Protein AF-A0A532BZN3-F1 (afdb_monomer)

Foldseek 3Di:
DQAAEEEEEAQKDKDKDWDDDPPDIDIDIDIDGRCPVVCVVCVPDSHDYDYAHLVRCLAPPDQDLVVVVVGLEYEYELHALCSQQRRCCCPVVVDDGHNVQLSVLVNVVVVHHYHYAWDQLTQLHPQRRSVPAPTSNQVNDQWHGDPGHFKDFAQVWDFDAFDPPDPDPVCPPVPGDGDTDGIGGDTGGDPPDDDGD

Solvent-accessible surface area (backbone atoms only — not comparable to full-atom values): 11162 Å² total; per-residue (Å²): 130,85,62,46,33,29,39,38,36,13,37,41,52,75,49,76,47,77,47,76,58,90,94,46,72,51,79,48,76,49,76,52,68,71,46,63,65,60,53,59,67,37,66,85,50,63,50,43,73,48,79,33,41,34,81,50,30,27,70,69,48,61,78,46,68,72,63,47,66,69,29,58,27,40,33,43,27,41,43,30,45,58,40,52,62,47,26,57,52,38,67,77,62,72,36,94,70,70,59,37,42,53,51,50,30,52,42,40,76,72,71,35,42,78,47,72,46,70,42,58,23,16,58,12,7,54,88,36,63,5,48,30,47,96,34,48,47,36,76,72,44,62,38,42,48,42,98,42,56,21,68,45,81,30,90,89,49,46,62,67,58,65,42,84,91,66,83,52,75,88,60,63,89,60,74,84,80,55,70,74,41,53,56,49,61,57,65,44,79,37,92,94,52,81,83,62,90

pLDDT: mean 96.94, std 3.74, range [59.75, 98.88]

Radius of gyration: 18.56 Å; Cα contacts (8 Å, |Δi|>4): 365; chains: 1; bounding box: 62×33×46 Å

Structure (mmCIF, N/CA/C/O backbone):
data_AF-A0A532BZN3-F1
#
_entry.id   AF-A0A532BZN3-F1
#
loop_
_atom_site.group_PDB
_atom_site.id
_atom_site.type_symbol
_atom_site.label_atom_id
_atom_site.label_alt_id
_atom_site.label_comp_id
_atom_site.label_asym_id
_atom_site.label_entity_id
_atom_si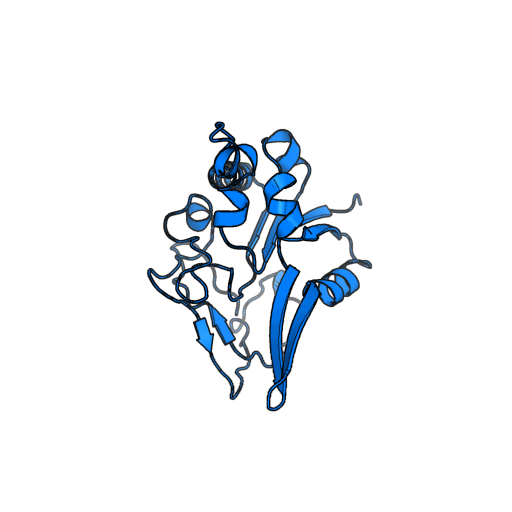te.label_seq_id
_atom_site.pdbx_PDB_ins_code
_atom_site.Cartn_x
_atom_site.Cartn_y
_atom_site.Cartn_z
_atom_site.occupancy
_atom_site.B_iso_or_equiv
_atom_site.auth_seq_id
_atom_site.auth_comp_id
_atom_site.auth_asym_id
_atom_site.auth_atom_id
_atom_site.pdbx_PDB_model_num
ATOM 1 N N . MET A 1 1 ? -25.305 13.512 -4.644 1.00 59.75 1 MET A N 1
ATOM 2 C CA . MET A 1 1 ? -24.928 12.592 -3.545 1.00 59.75 1 MET A CA 1
ATOM 3 C C . MET A 1 1 ? -23.648 13.135 -2.920 1.00 59.75 1 MET A C 1
ATOM 5 O O . MET A 1 1 ? -22.932 13.830 -3.633 1.00 59.75 1 MET A O 1
ATOM 9 N N . SER A 1 2 ? -23.374 12.940 -1.624 1.00 81.56 2 SER A N 1
ATOM 10 C CA . SER A 1 2 ? -22.068 13.367 -1.090 1.00 81.56 2 SER A CA 1
ATOM 11 C C . SER A 1 2 ? -20.974 12.483 -1.686 1.00 81.56 2 SER A C 1
ATOM 13 O O . SER A 1 2 ? -21.184 11.277 -1.824 1.00 81.56 2 SER A O 1
ATOM 15 N N . LYS A 1 3 ? -19.826 13.072 -2.032 1.00 91.06 3 LYS A N 1
ATOM 16 C CA . LYS A 1 3 ? -18.677 12.301 -2.511 1.00 91.06 3 LYS A CA 1
ATOM 17 C C . LYS A 1 3 ? -18.201 11.309 -1.448 1.00 91.06 3 LYS A C 1
ATOM 19 O O . LYS A 1 3 ? -18.303 11.592 -0.252 1.00 91.06 3 LYS A O 1
ATOM 24 N N . LYS A 1 4 ? -17.693 10.164 -1.898 1.00 96.69 4 LYS A N 1
ATOM 25 C CA . LYS A 1 4 ? -17.079 9.126 -1.068 1.00 96.69 4 LYS A CA 1
ATOM 26 C C . LYS A 1 4 ? -15.648 9.514 -0.733 1.00 96.69 4 LYS A C 1
ATOM 28 O O . LYS A 1 4 ? -14.850 9.699 -1.646 1.00 96.69 4 LYS A O 1
ATOM 33 N N . LYS A 1 5 ? -15.326 9.649 0.550 1.00 98.06 5 LYS A N 1
ATOM 34 C CA . LYS A 1 5 ? -14.003 10.076 1.015 1.00 98.06 5 LYS A CA 1
ATOM 35 C C . LYS A 1 5 ? -13.052 8.894 1.060 1.00 98.06 5 LYS A C 1
ATOM 37 O O . LYS A 1 5 ? -13.297 7.939 1.791 1.00 98.06 5 LYS A O 1
ATOM 42 N N . ILE A 1 6 ? -11.956 8.981 0.322 1.00 98.50 6 ILE A N 1
ATOM 43 C CA . ILE A 1 6 ? -10.968 7.909 0.205 1.00 98.50 6 ILE A CA 1
ATOM 44 C C . ILE A 1 6 ? -9.614 8.428 0.676 1.00 98.50 6 ILE A C 1
ATOM 46 O O . ILE A 1 6 ? -9.172 9.484 0.228 1.00 98.50 6 ILE A O 1
ATOM 50 N N . LEU A 1 7 ? -8.942 7.692 1.558 1.00 98.75 7 LEU A N 1
ATOM 51 C CA . LEU A 1 7 ? -7.540 7.944 1.894 1.00 98.75 7 LEU A CA 1
ATOM 52 C C . LEU A 1 7 ? -6.653 7.028 1.050 1.00 98.75 7 LEU A C 1
ATOM 54 O O . LEU A 1 7 ? -6.680 5.821 1.260 1.00 98.75 7 LEU A O 1
ATOM 58 N N . LEU A 1 8 ? -5.852 7.578 0.139 1.00 98.75 8 LEU A N 1
ATOM 59 C CA . LEU A 1 8 ? -4.813 6.840 -0.584 1.00 98.75 8 LEU A CA 1
ATOM 60 C C . LEU A 1 8 ? -3.460 7.104 0.075 1.00 98.75 8 LEU A C 1
ATOM 62 O O . LEU A 1 8 ? -2.950 8.217 -0.019 1.00 98.75 8 LEU A O 1
ATOM 66 N N . ALA A 1 9 ? -2.878 6.099 0.726 1.00 98.75 9 ALA A N 1
ATOM 67 C CA . ALA A 1 9 ? -1.569 6.202 1.362 1.00 98.75 9 ALA A CA 1
ATOM 68 C C . ALA A 1 9 ? -0.504 5.414 0.588 1.00 98.75 9 ALA A C 1
ATOM 70 O O . ALA A 1 9 ? -0.708 4.235 0.292 1.00 98.75 9 ALA A O 1
ATOM 71 N N . GLY A 1 10 ? 0.643 6.050 0.328 1.00 98.38 10 GLY A N 1
ATOM 72 C CA . GLY A 1 10 ? 1.786 5.437 -0.357 1.00 98.38 10 GLY A CA 1
ATOM 73 C C . GLY A 1 10 ? 2.131 6.105 -1.686 1.00 98.38 10 GLY A C 1
ATOM 74 O O . GLY A 1 10 ? 2.243 7.328 -1.712 1.00 98.38 10 GLY A O 1
ATOM 75 N N . GLU A 1 11 ? 2.352 5.317 -2.744 1.00 97.62 11 GLU A N 1
ATOM 76 C CA . GLU A 1 11 ? 2.585 5.767 -4.136 1.00 97.62 11 GLU A CA 1
ATOM 77 C C . GLU A 1 11 ? 3.584 6.922 -4.290 1.00 97.62 11 GLU A C 1
ATOM 79 O O . GLU A 1 11 ? 3.411 7.829 -5.107 1.00 97.62 11 GLU A O 1
ATOM 84 N N . SER A 1 12 ? 4.633 6.934 -3.470 1.00 98.25 12 SER A N 1
ATOM 85 C CA . SER A 1 12 ? 5.661 7.969 -3.528 1.00 98.25 12 SER A CA 1
ATOM 86 C C . SER A 1 12 ? 6.997 7.428 -3.060 1.00 98.25 12 SER A C 1
ATOM 88 O O . SER A 1 12 ? 7.050 6.725 -2.046 1.00 98.25 12 SER A O 1
ATOM 90 N N . TRP A 1 13 ? 8.078 7.848 -3.702 1.00 98.12 13 TRP A N 1
ATOM 91 C CA . TRP A 1 13 ? 9.424 7.443 -3.317 1.00 98.12 13 TRP A CA 1
ATOM 92 C C . TRP A 1 13 ? 10.439 8.559 -3.541 1.00 98.12 13 TRP A C 1
ATOM 94 O O . TRP A 1 13 ? 10.259 9.465 -4.354 1.00 98.12 13 TRP A O 1
ATOM 104 N N . VAL A 1 14 ? 11.536 8.475 -2.789 1.00 97.56 14 VAL A N 1
ATOM 105 C CA . VAL A 1 14 ? 12.728 9.301 -2.980 1.00 97.56 14 VAL A CA 1
ATOM 106 C C . VAL A 1 14 ? 13.853 8.379 -3.426 1.00 97.56 14 VAL A C 1
ATOM 108 O O . VAL A 1 14 ? 14.210 7.442 -2.713 1.00 97.56 14 VAL A O 1
ATOM 111 N N . SER A 1 15 ? 14.429 8.653 -4.590 1.00 97.25 15 SER A N 1
ATOM 112 C CA . SER A 1 15 ? 15.576 7.917 -5.117 1.00 97.25 15 SER A CA 1
ATOM 113 C C . SER A 1 15 ? 16.840 8.739 -4.932 1.00 97.25 15 SER A C 1
ATOM 115 O O . SER A 1 15 ? 16.910 9.884 -5.377 1.00 97.25 15 SER A O 1
ATOM 117 N N . THR A 1 16 ? 17.853 8.135 -4.316 1.00 97.56 16 THR A N 1
ATOM 118 C CA . THR A 1 16 ? 19.226 8.644 -4.328 1.00 97.56 16 THR A CA 1
ATOM 119 C C . THR A 1 16 ? 20.054 7.826 -5.312 1.00 97.56 16 THR A C 1
ATOM 121 O O . THR A 1 16 ? 19.939 6.601 -5.351 1.00 97.56 16 THR A O 1
ATOM 124 N N . ALA A 1 17 ? 20.868 8.492 -6.124 1.00 97.44 17 ALA A N 1
ATOM 125 C CA . ALA A 1 17 ? 21.763 7.844 -7.075 1.00 97.44 17 ALA A CA 1
ATOM 126 C C . ALA A 1 17 ? 23.133 8.521 -7.065 1.00 97.44 17 ALA A C 1
ATOM 128 O O . ALA A 1 17 ? 23.219 9.750 -7.060 1.00 97.44 17 ALA A O 1
ATOM 129 N N . THR A 1 18 ? 24.192 7.717 -7.113 1.00 98.19 18 THR A N 1
ATOM 130 C CA . THR A 1 18 ? 25.572 8.187 -7.270 1.00 98.19 18 THR A CA 1
ATOM 131 C C . THR A 1 18 ? 26.006 7.966 -8.712 1.00 98.19 18 THR A C 1
ATOM 133 O O . THR A 1 18 ? 26.040 6.833 -9.187 1.00 98.19 18 THR A O 1
ATOM 136 N N . HIS A 1 19 ? 26.350 9.047 -9.407 1.00 97.69 19 HIS A N 1
ATOM 137 C CA . HIS A 1 19 ? 26.839 9.013 -10.783 1.00 97.69 19 HIS A CA 1
ATOM 138 C C . HIS A 1 19 ? 28.360 9.015 -10.769 1.00 97.69 19 HIS A C 1
ATOM 140 O O . HIS A 1 19 ? 28.952 9.928 -10.198 1.00 97.69 19 HIS A O 1
ATOM 146 N N . ILE A 1 20 ? 28.986 8.028 -11.409 1.00 98.00 20 ILE A N 1
ATOM 147 C CA . ILE A 1 20 ? 30.447 7.911 -11.515 1.00 98.00 20 ILE A CA 1
ATOM 148 C C . ILE A 1 20 ? 30.842 8.138 -12.975 1.00 98.00 20 ILE A C 1
ATOM 150 O O . ILE A 1 20 ? 30.323 7.470 -13.872 1.00 98.00 20 ILE A O 1
ATOM 154 N N . LYS A 1 21 ? 31.748 9.088 -13.224 1.00 97.38 21 LYS A N 1
ATOM 155 C CA . LYS A 1 21 ? 32.245 9.440 -14.561 1.00 97.38 21 LYS A CA 1
ATOM 156 C C . LYS A 1 21 ? 33.767 9.568 -14.529 1.00 97.38 21 LYS A C 1
ATOM 158 O O . LYS A 1 21 ? 34.305 10.616 -14.193 1.00 97.38 21 LYS A O 1
ATOM 163 N N . GLY A 1 22 ? 34.467 8.494 -14.899 1.00 96.75 22 GLY A N 1
ATOM 164 C CA . GLY A 1 22 ? 35.928 8.448 -14.812 1.00 96.75 22 GLY A CA 1
ATOM 165 C C . GLY A 1 22 ? 36.393 8.578 -13.360 1.00 96.75 22 GLY A C 1
ATOM 166 O O . GLY A 1 22 ? 36.057 7.732 -12.537 1.00 96.75 22 GLY A O 1
ATOM 167 N N . PHE A 1 23 ? 37.155 9.631 -13.059 1.00 94.00 23 PHE A N 1
ATOM 168 C CA . PHE A 1 23 ? 37.618 9.941 -11.701 1.00 94.00 23 PHE A CA 1
ATOM 169 C C . PHE A 1 23 ? 36.531 10.594 -10.827 1.00 94.00 23 PHE A C 1
ATOM 171 O O . PHE A 1 23 ? 36.592 10.511 -9.601 1.00 94.00 23 PHE A O 1
ATOM 178 N N . ASP A 1 24 ? 35.537 11.235 -11.442 1.00 97.81 24 ASP A N 1
ATOM 179 C CA . ASP A 1 24 ? 34.577 12.077 -10.737 1.00 97.81 24 ASP A CA 1
ATOM 180 C C . ASP A 1 24 ? 33.344 11.295 -10.274 1.00 97.81 24 ASP A C 1
ATOM 182 O O . ASP A 1 24 ? 32.876 10.366 -10.941 1.00 97.81 24 ASP A O 1
ATOM 186 N N . GLN A 1 25 ? 32.762 11.730 -9.154 1.00 97.62 25 GLN A N 1
ATOM 187 C CA . GLN A 1 25 ? 31.462 11.255 -8.686 1.00 97.62 25 GLN A CA 1
ATOM 188 C C . GLN A 1 25 ? 30.580 12.404 -8.193 1.00 97.62 25 GLN A C 1
ATOM 190 O O . GLN A 1 25 ? 31.078 13.357 -7.592 1.00 97.62 25 GLN A O 1
ATOM 195 N N . PHE A 1 26 ? 29.264 12.303 -8.399 1.00 97.50 26 PHE A N 1
ATOM 196 C CA . PHE A 1 26 ? 28.294 13.235 -7.814 1.00 97.50 26 PHE A CA 1
ATOM 197 C C . PHE A 1 26 ? 26.957 12.550 -7.473 1.00 97.50 26 PHE A C 1
ATOM 199 O O . PHE A 1 26 ? 26.503 11.679 -8.222 1.00 97.50 26 PHE A O 1
ATOM 206 N N . PRO A 1 27 ? 26.306 12.918 -6.352 1.00 97.88 27 PRO A N 1
ATOM 207 C CA . PRO A 1 27 ? 25.001 12.386 -5.984 1.00 97.88 27 PRO A CA 1
ATOM 208 C C . PRO A 1 27 ? 23.855 13.166 -6.645 1.00 97.88 27 PRO A C 1
ATOM 210 O O . PRO A 1 27 ? 23.954 14.365 -6.902 1.00 97.88 27 PRO A O 1
ATOM 213 N N . THR A 1 28 ? 22.727 12.492 -6.851 1.00 98.00 28 THR A N 1
ATOM 214 C CA . THR A 1 28 ? 21.435 13.096 -7.207 1.00 98.00 28 THR A CA 1
ATOM 215 C C . THR A 1 28 ? 20.344 12.539 -6.307 1.00 98.00 2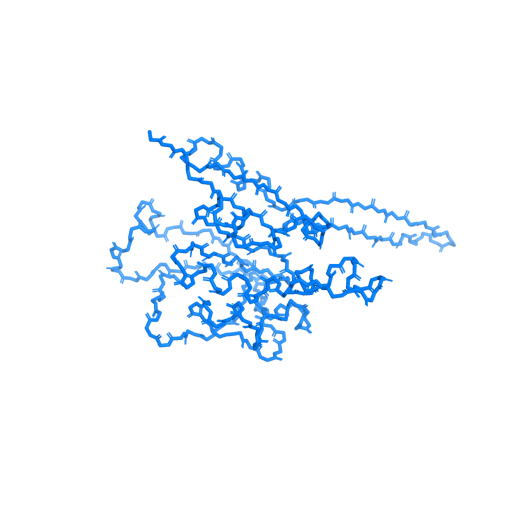8 THR A C 1
ATOM 217 O O . THR A 1 28 ? 20.408 11.374 -5.915 1.00 98.00 28 THR A O 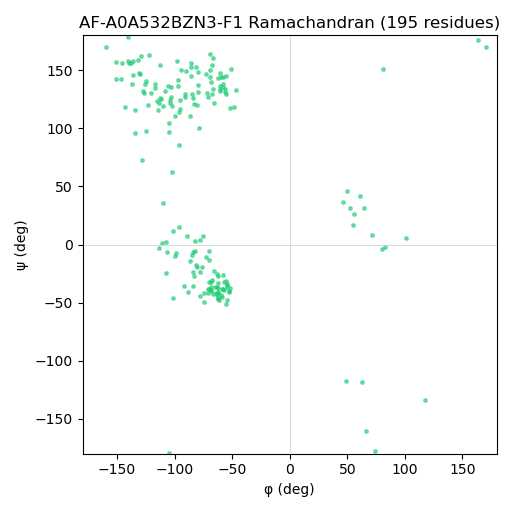1
ATOM 220 N N . VAL A 1 29 ? 19.341 13.364 -6.005 1.00 97.62 29 VAL A N 1
ATOM 221 C CA . VAL A 1 29 ? 18.132 12.959 -5.285 1.00 97.62 29 VAL A CA 1
ATOM 222 C C . VAL A 1 29 ? 16.928 13.379 -6.116 1.00 97.62 29 VAL A C 1
ATOM 224 O O . VAL A 1 29 ? 16.860 14.520 -6.567 1.00 97.62 29 VAL A O 1
ATOM 227 N N . THR A 1 30 ? 15.992 12.461 -6.331 1.00 97.38 30 THR A N 1
ATOM 228 C CA . THR A 1 30 ? 14.741 12.721 -7.056 1.00 97.38 30 THR A CA 1
ATOM 229 C C . THR A 1 30 ? 13.558 12.215 -6.244 1.00 97.38 30 THR A C 1
ATOM 231 O O . THR A 1 30 ? 13.687 11.233 -5.514 1.00 97.38 30 THR A O 1
ATOM 234 N N . TYR A 1 31 ? 12.427 12.905 -6.347 1.00 97.44 31 TYR A N 1
ATOM 235 C CA . TYR A 1 31 ? 11.161 12.514 -5.735 1.00 97.44 31 TYR A CA 1
ATOM 236 C C . TYR A 1 31 ? 10.145 12.254 -6.840 1.00 97.44 31 TYR A C 1
ATOM 238 O O . TYR A 1 31 ? 10.091 13.020 -7.803 1.00 97.44 31 TYR A O 1
ATOM 246 N N . HIS A 1 32 ? 9.358 11.196 -6.683 1.00 96.81 32 HIS A N 1
ATOM 247 C CA . HIS A 1 32 ? 8.368 10.763 -7.664 1.00 96.81 32 HIS A CA 1
ATOM 248 C C . HIS A 1 32 ? 7.085 10.315 -6.969 1.00 96.81 32 HIS A C 1
ATOM 250 O O . HIS A 1 32 ? 7.110 9.895 -5.806 1.00 96.81 32 HIS A O 1
ATOM 256 N N . THR A 1 33 ? 5.983 10.374 -7.712 1.00 96.25 33 THR A N 1
ATOM 257 C CA . THR A 1 33 ? 4.672 9.838 -7.339 1.00 96.25 33 THR A CA 1
ATOM 258 C C . THR A 1 33 ? 4.182 8.877 -8.421 1.00 96.25 33 THR A C 1
ATOM 260 O O . THR A 1 33 ? 4.380 9.125 -9.608 1.00 96.25 33 THR A O 1
ATOM 263 N N . GLY A 1 34 ? 3.554 7.770 -8.016 1.00 94.62 34 GLY A N 1
ATOM 264 C CA . GLY A 1 34 ? 2.935 6.794 -8.926 1.00 94.62 34 GLY A CA 1
ATOM 265 C C . GLY A 1 34 ? 1.415 6.958 -9.067 1.00 94.62 34 GLY A C 1
ATOM 266 O O . GLY A 1 34 ? 0.799 6.389 -9.964 1.00 94.62 34 GLY A O 1
ATOM 267 N N . ALA A 1 35 ? 0.800 7.796 -8.225 1.00 95.06 35 ALA A N 1
ATOM 268 C CA . ALA A 1 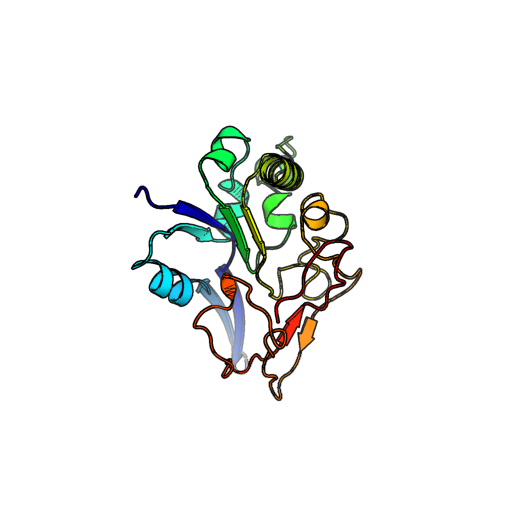35 ? -0.652 7.946 -8.146 1.00 95.06 35 ALA A CA 1
ATOM 269 C C . ALA A 1 35 ? -1.265 8.924 -9.166 1.00 95.06 35 ALA A C 1
ATOM 271 O O . ALA A 1 35 ? -2.490 9.002 -9.251 1.00 95.06 35 ALA A O 1
ATOM 272 N N . ASP A 1 36 ? -0.470 9.696 -9.909 1.00 95.38 36 ASP A N 1
ATOM 273 C CA . ASP A 1 36 ? -0.955 10.869 -10.654 1.00 95.38 36 ASP A CA 1
ATOM 274 C C . ASP A 1 36 ? -2.051 10.530 -11.679 1.00 95.38 36 ASP A C 1
ATOM 276 O O . ASP A 1 36 ? -3.087 11.200 -11.717 1.00 95.38 36 ASP A O 1
ATOM 280 N N . GLU A 1 37 ? -1.866 9.458 -12.456 1.00 95.69 37 GLU A N 1
ATOM 281 C CA . GLU A 1 37 ? -2.845 8.994 -13.449 1.00 95.69 37 GLU A CA 1
ATOM 282 C C . GLU A 1 37 ? -4.130 8.476 -12.787 1.00 95.69 37 GLU A C 1
ATOM 284 O O . GLU A 1 37 ? -5.237 8.826 -13.203 1.00 95.69 37 GLU A O 1
ATOM 289 N N . LEU A 1 38 ? -4.005 7.710 -11.694 1.00 95.50 38 LEU A N 1
ATOM 290 C CA . LEU A 1 38 ? -5.150 7.229 -10.915 1.00 95.50 38 LEU A CA 1
ATOM 291 C C . LEU A 1 38 ? -5.950 8.402 -10.335 1.00 95.50 38 LEU A C 1
ATOM 293 O O . LEU A 1 38 ? -7.174 8.459 -10.466 1.00 95.50 38 LEU A O 1
ATOM 297 N N . LEU A 1 39 ? -5.267 9.366 -9.718 1.00 96.69 39 LEU A N 1
ATOM 298 C CA . LEU A 1 39 ? -5.892 10.572 -9.178 1.00 96.69 39 LEU A CA 1
ATOM 299 C C . LEU A 1 39 ? -6.545 11.389 -10.295 1.00 96.69 39 LEU A C 1
ATOM 301 O O . LEU A 1 39 ? -7.655 11.890 -10.118 1.00 96.69 39 LEU A O 1
ATOM 305 N N . GLY A 1 40 ? -5.892 11.499 -11.453 1.00 97.12 40 GLY A N 1
ATOM 306 C CA . GLY A 1 40 ? -6.438 12.113 -12.661 1.00 97.12 40 GLY A CA 1
ATOM 307 C C . GLY A 1 40 ? -7.760 11.479 -13.089 1.00 97.12 40 GLY A C 1
ATOM 308 O O . GLY A 1 40 ? -8.753 12.194 -13.247 1.00 97.12 40 GLY A O 1
ATOM 309 N N . ALA A 1 41 ? -7.797 10.151 -13.192 1.00 94.94 41 ALA A N 1
ATOM 310 C CA . ALA A 1 41 ? -8.987 9.390 -13.566 1.00 94.94 41 ALA A CA 1
ATOM 311 C C . ALA A 1 41 ? -10.131 9.536 -12.547 1.00 94.94 41 ALA A C 1
ATOM 313 O O . ALA A 1 41 ? -11.299 9.630 -12.928 1.00 94.94 41 ALA A O 1
ATOM 314 N N . LEU A 1 42 ? -9.815 9.608 -11.250 1.00 95.62 42 LEU A N 1
ATOM 315 C CA . LEU A 1 42 ? -10.820 9.694 -10.187 1.00 95.62 42 LEU A CA 1
ATOM 316 C C . LEU A 1 42 ? -11.394 11.107 -9.983 1.00 95.62 42 LEU A C 1
ATOM 318 O O . LEU A 1 42 ? -12.499 11.227 -9.451 1.00 95.62 42 LEU A O 1
ATOM 322 N N . LYS A 1 43 ? -10.731 12.179 -10.446 1.00 93.06 43 LYS A N 1
ATOM 323 C CA . LYS A 1 43 ? -11.192 13.579 -10.268 1.00 93.06 43 LYS A CA 1
ATOM 324 C C . LYS A 1 43 ? -12.619 13.839 -10.759 1.00 93.06 43 LYS A C 1
ATOM 326 O O . LYS A 1 43 ? -13.338 14.630 -10.146 1.00 93.06 43 LYS A O 1
ATOM 331 N N . ALA A 1 44 ? -13.019 13.202 -11.860 1.00 91.31 44 ALA A N 1
ATOM 332 C CA . ALA A 1 44 ? -14.335 13.374 -12.482 1.00 91.31 44 ALA A CA 1
ATOM 333 C C . ALA A 1 44 ? -15.408 12.413 -11.932 1.00 91.31 44 ALA A C 1
ATOM 335 O O . ALA A 1 44 ? -16.512 12.354 -12.469 1.00 91.31 44 ALA A O 1
ATOM 336 N N . THR A 1 45 ? -15.091 11.656 -10.879 1.00 94.19 45 THR A N 1
ATOM 337 C CA . THR A 1 45 ? -15.980 10.652 -10.282 1.00 94.19 45 THR A CA 1
ATOM 338 C C . THR A 1 45 ? -16.577 11.132 -8.953 1.00 94.19 45 THR A C 1
ATOM 340 O O . THR A 1 45 ? -16.291 12.232 -8.466 1.00 94.19 45 THR A O 1
ATOM 343 N N . ASP A 1 46 ? -17.395 10.278 -8.336 1.00 95.25 46 ASP A N 1
ATOM 344 C CA . ASP A 1 46 ? -17.966 10.503 -7.005 1.00 95.25 46 ASP A CA 1
ATOM 345 C C . ASP A 1 46 ? -16.976 10.235 -5.855 1.00 95.25 46 ASP A C 1
ATOM 347 O O . ASP A 1 46 ? -17.355 10.342 -4.687 1.00 95.25 46 ASP A O 1
ATOM 351 N N . PHE A 1 47 ? -15.712 9.913 -6.149 1.00 97.00 47 PHE A N 1
ATOM 352 C CA . PHE A 1 47 ? -14.664 9.730 -5.148 1.00 97.00 47 PHE A CA 1
ATOM 353 C C . PHE A 1 47 ? -13.917 11.043 -4.870 1.00 97.00 47 PHE A C 1
ATOM 355 O O . PHE A 1 47 ? -13.461 11.738 -5.777 1.00 97.00 47 PHE A O 1
ATOM 362 N N . ASP A 1 48 ? -13.794 11.381 -3.591 1.00 97.19 48 ASP A N 1
ATOM 363 C CA . ASP A 1 48 ? -12.976 12.471 -3.064 1.00 97.19 48 ASP A CA 1
ATOM 364 C C . ASP A 1 48 ? -11.726 11.866 -2.416 1.00 97.19 48 ASP A C 1
ATOM 366 O O . ASP A 1 48 ? -11.773 11.351 -1.296 1.00 97.19 48 ASP A O 1
ATOM 370 N N . VAL A 1 49 ? -10.627 11.841 -3.172 1.00 97.94 49 VAL A N 1
ATOM 371 C CA . VAL A 1 49 ? -9.400 11.138 -2.785 1.00 97.94 49 VAL A CA 1
ATOM 372 C C . VAL A 1 49 ? -8.427 12.102 -2.119 1.00 97.94 49 VAL A C 1
ATOM 374 O O . VAL A 1 49 ? -7.903 13.018 -2.749 1.00 97.94 49 VAL A O 1
ATOM 377 N N . THR A 1 50 ? -8.132 11.852 -0.847 1.00 98.06 50 THR A N 1
ATOM 378 C CA . THR A 1 50 ? -6.991 12.443 -0.146 1.00 98.06 50 THR A CA 1
ATOM 379 C C . THR A 1 50 ? -5.768 11.569 -0.386 1.00 98.06 50 THR A C 1
ATOM 381 O O . THR A 1 50 ? -5.700 10.449 0.119 1.00 98.06 50 THR A O 1
ATOM 384 N N . PHE A 1 51 ? -4.806 12.075 -1.154 1.00 98.56 51 PHE A N 1
ATOM 385 C CA . PHE A 1 51 ? -3.519 11.415 -1.347 1.00 98.56 51 PHE A CA 1
ATOM 386 C C . PHE A 1 51 ? -2.552 11.782 -0.217 1.00 98.56 51 PHE A C 1
ATOM 388 O O . PHE A 1 51 ? -2.367 12.958 0.085 1.00 98.56 51 PHE A O 1
ATOM 395 N N . MET A 1 52 ? -1.946 10.770 0.396 1.00 98.56 52 MET A N 1
ATOM 396 C CA . MET A 1 52 ? -0.963 10.886 1.465 1.00 98.56 52 MET A CA 1
ATOM 397 C C . MET A 1 52 ? 0.311 10.128 1.060 1.00 98.56 52 MET A C 1
ATOM 399 O O . MET A 1 52 ? 0.380 8.904 1.226 1.00 98.56 52 MET A O 1
ATOM 403 N N . PRO A 1 53 ? 1.330 10.834 0.542 1.00 98.50 53 PRO A N 1
ATOM 404 C CA . PRO A 1 53 ? 2.623 10.249 0.211 1.00 98.50 53 PRO A CA 1
ATOM 405 C C . PRO A 1 53 ? 3.222 9.445 1.370 1.00 98.50 53 PRO A C 1
ATOM 407 O O . PRO A 1 53 ? 3.028 9.777 2.541 1.00 98.50 53 PRO A O 1
ATOM 410 N N . ALA A 1 54 ? 4.020 8.421 1.071 1.00 97.88 54 ALA A N 1
ATOM 411 C CA . ALA A 1 54 ? 4.621 7.525 2.065 1.00 97.88 54 ALA A CA 1
ATOM 412 C C . ALA A 1 54 ? 5.390 8.266 3.182 1.00 97.88 54 ALA A C 1
ATOM 414 O O . ALA A 1 54 ? 5.284 7.909 4.358 1.00 97.88 54 ALA A O 1
ATOM 415 N N . HIS A 1 55 ? 6.133 9.323 2.838 1.00 96.75 55 HIS A N 1
ATOM 416 C CA . HIS A 1 55 ? 6.886 10.120 3.813 1.00 96.75 55 HIS A CA 1
ATOM 417 C C . HIS A 1 55 ? 5.976 10.954 4.732 1.00 96.75 55 HIS A C 1
ATOM 419 O O . HIS A 1 55 ? 6.290 11.140 5.909 1.00 96.75 55 HIS A O 1
ATOM 425 N N . GLU A 1 56 ? 4.823 11.404 4.233 1.00 98.38 56 GLU A N 1
ATOM 426 C CA . GLU A 1 56 ? 3.803 12.065 5.047 1.00 98.38 56 GLU A CA 1
ATOM 427 C C . GLU A 1 56 ? 3.054 11.048 5.910 1.00 98.38 56 GLU A C 1
ATOM 429 O O . GLU A 1 56 ? 2.863 11.284 7.104 1.00 98.38 56 GLU A O 1
ATOM 434 N N . ALA A 1 57 ? 2.711 9.878 5.359 1.00 98.50 57 ALA A N 1
ATOM 435 C CA . ALA A 1 57 ? 1.990 8.809 6.051 1.00 98.50 57 ALA A CA 1
ATOM 436 C C . ALA A 1 57 ? 2.703 8.336 7.324 1.00 98.50 57 ALA A C 1
ATOM 438 O O . ALA A 1 57 ? 2.048 8.014 8.322 1.00 98.50 57 ALA A O 1
ATOM 439 N N . GLN A 1 58 ? 4.040 8.374 7.357 1.00 98.00 58 GLN A N 1
ATOM 440 C CA . GLN A 1 58 ? 4.798 8.019 8.557 1.00 98.00 58 GLN A CA 1
ATOM 441 C C . GLN A 1 58 ? 4.325 8.802 9.794 1.00 98.00 58 GLN A C 1
ATOM 443 O O . GLN A 1 58 ? 4.173 8.213 10.867 1.00 98.00 58 GLN A O 1
ATOM 448 N N . ARG A 1 59 ? 4.027 10.098 9.636 1.00 97.44 59 ARG A N 1
ATOM 449 C CA . ARG A 1 59 ? 3.550 10.989 10.707 1.00 97.44 59 ARG A CA 1
ATOM 450 C C . ARG A 1 59 ? 2.037 11.223 10.662 1.00 97.44 59 ARG A C 1
ATOM 452 O O . ARG A 1 59 ? 1.381 11.179 11.695 1.00 97.44 59 ARG A O 1
ATOM 459 N N . GLY A 1 60 ? 1.506 11.508 9.478 1.00 97.94 60 GLY A N 1
ATOM 460 C CA . GLY A 1 60 ? 0.158 12.027 9.260 1.00 97.94 60 GLY A CA 1
ATOM 461 C C . GLY A 1 60 ? -0.940 10.974 9.145 1.00 97.94 60 GLY A C 1
ATOM 462 O O . GLY A 1 60 ? -2.109 11.335 9.247 1.00 97.94 60 GLY A O 1
ATOM 463 N N . PHE A 1 61 ? -0.606 9.689 8.961 1.00 98.62 61 PHE A N 1
ATOM 464 C CA . PHE A 1 61 ? -1.636 8.652 8.854 1.00 98.62 61 PHE A CA 1
ATOM 465 C C . PHE A 1 61 ? -2.477 8.593 10.141 1.00 98.62 61 PHE A C 1
ATOM 467 O O . PHE A 1 61 ? -1.874 8.617 11.225 1.00 98.62 61 PHE A O 1
ATOM 474 N N . PRO A 1 62 ? -3.823 8.488 10.052 1.00 98.44 62 PRO A N 1
ATOM 475 C CA . PRO A 1 62 ? -4.717 8.557 11.205 1.00 98.44 62 PRO A CA 1
ATOM 476 C C . PRO A 1 62 ? -4.270 7.699 12.392 1.00 98.44 62 PRO A C 1
ATOM 478 O O . PRO A 1 62 ? -3.915 6.528 12.247 1.00 98.44 62 PRO A O 1
ATOM 481 N N . GLN A 1 63 ? -4.292 8.301 13.583 1.00 97.75 63 GLN A N 1
ATOM 482 C CA . GLN A 1 63 ? -3.870 7.660 14.834 1.00 97.75 63 GLN A CA 1
ATOM 483 C C . GLN A 1 63 ? -5.045 7.291 15.750 1.00 97.75 63 GLN A C 1
ATOM 485 O O . GLN A 1 63 ? -4.836 6.636 16.768 1.00 97.75 63 GLN A O 1
ATOM 490 N N . THR A 1 64 ? -6.272 7.686 15.397 1.00 98.44 64 THR A N 1
ATOM 491 C CA . THR A 1 64 ? -7.487 7.380 16.165 1.00 98.44 64 THR A CA 1
ATOM 492 C C . THR A 1 64 ? -8.590 6.843 15.261 1.00 98.44 64 THR A C 1
ATOM 494 O O . THR A 1 64 ? -8.578 7.065 14.045 1.00 98.44 64 THR A O 1
ATOM 497 N N . MET A 1 65 ? -9.549 6.132 15.860 1.00 98.38 65 MET A N 1
ATOM 498 C CA . MET A 1 65 ? -10.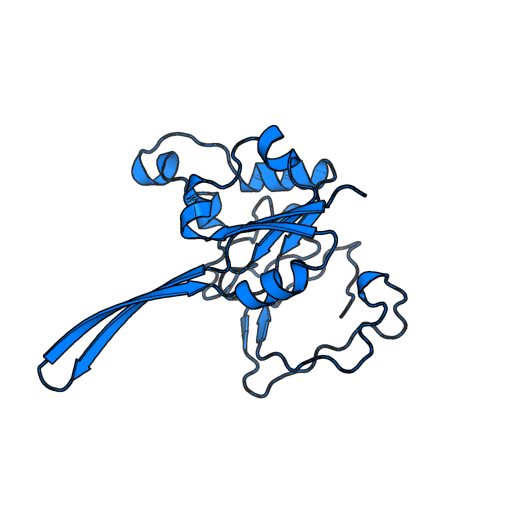670 5.552 15.121 1.00 98.38 65 MET A CA 1
ATOM 499 C C . MET A 1 65 ? -11.555 6.641 14.522 1.00 98.38 65 MET A C 1
ATOM 501 O O . MET A 1 65 ? -12.019 6.496 13.398 1.00 98.38 65 MET A O 1
ATOM 505 N N . GLU A 1 66 ? -11.742 7.754 15.227 1.00 98.19 66 GLU A N 1
ATOM 506 C CA . GLU A 1 66 ? -12.553 8.886 14.775 1.00 98.19 66 GLU A CA 1
ATOM 507 C C . GLU A 1 66 ? -11.961 9.511 13.509 1.00 98.19 66 GLU A C 1
ATOM 509 O O . GLU A 1 66 ? -12.686 9.783 12.555 1.00 98.19 66 GLU A O 1
ATOM 514 N N . ALA A 1 67 ? -10.636 9.692 13.476 1.00 98.12 67 ALA A N 1
ATOM 515 C CA . ALA A 1 67 ? -9.944 10.237 12.313 1.00 98.12 67 ALA A CA 1
ATOM 516 C C . ALA A 1 67 ? -9.976 9.272 11.118 1.00 98.12 67 ALA A C 1
ATOM 518 O O . ALA A 1 67 ? -10.160 9.706 9.985 1.00 98.12 67 ALA A O 1
ATOM 519 N N . LEU A 1 68 ? -9.824 7.966 11.361 1.00 97.94 68 LEU A N 1
ATOM 520 C CA . LEU A 1 68 ? -9.880 6.955 10.303 1.00 97.94 68 LEU A CA 1
ATOM 521 C C . LEU A 1 68 ? -11.309 6.774 9.758 1.00 97.94 68 LEU A C 1
ATOM 523 O O . LEU A 1 68 ? -11.501 6.681 8.550 1.00 97.94 68 LEU A O 1
ATOM 527 N N . SER A 1 69 ? -12.317 6.835 10.633 1.00 97.56 69 SER A N 1
ATOM 528 C CA . SER A 1 69 ? -13.746 6.736 10.284 1.00 97.56 69 SER A CA 1
ATOM 529 C C . SER A 1 69 ? -14.283 7.954 9.526 1.00 97.56 69 SER A C 1
ATOM 531 O O . SER A 1 69 ? -15.424 7.941 9.071 1.00 97.56 69 SER A O 1
ATOM 533 N N . ALA A 1 70 ? -13.478 9.008 9.360 1.00 97.56 70 ALA A N 1
ATOM 534 C CA . ALA A 1 70 ? -13.808 10.116 8.468 1.00 97.56 70 ALA A CA 1
ATOM 535 C C . ALA A 1 70 ? -13.733 9.727 6.977 1.00 97.56 70 ALA A C 1
ATOM 537 O O . ALA A 1 70 ? -14.218 10.487 6.133 1.00 97.56 70 ALA A O 1
ATOM 538 N N . TYR A 1 71 ? -13.128 8.577 6.659 1.00 98.44 71 TYR A N 1
ATOM 539 C CA . TYR A 1 71 ? -12.999 8.032 5.311 1.00 98.44 71 TYR A CA 1
ATOM 540 C C . TYR A 1 71 ? -13.946 6.841 5.107 1.00 98.44 71 TYR A C 1
ATOM 542 O O . TYR A 1 71 ? -14.034 5.947 5.951 1.00 98.44 71 TYR A O 1
ATOM 550 N N . ASP A 1 72 ? -14.621 6.802 3.957 1.00 98.25 72 ASP A N 1
ATOM 551 C CA . ASP A 1 72 ? -15.431 5.658 3.520 1.00 98.25 72 ASP A CA 1
ATOM 552 C C . ASP A 1 72 ? -14.551 4.440 3.181 1.00 98.25 72 ASP A C 1
ATOM 554 O O . ASP A 1 72 ? -14.976 3.300 3.372 1.00 98.25 72 ASP A O 1
ATOM 558 N N . ALA A 1 73 ? -13.330 4.672 2.680 1.00 98.56 73 ALA A N 1
ATOM 559 C CA . ALA A 1 73 ? -12.340 3.622 2.460 1.00 98.56 73 ALA A CA 1
ATOM 560 C C . ALA A 1 73 ? -10.895 4.129 2.574 1.00 98.56 73 ALA A C 1
ATOM 562 O O . ALA A 1 73 ? -10.596 5.307 2.357 1.00 98.56 73 ALA A O 1
ATOM 563 N N . VAL A 1 74 ? -9.987 3.197 2.851 1.00 98.88 74 VAL A N 1
ATOM 564 C CA . VAL A 1 74 ? -8.537 3.394 2.872 1.00 98.88 74 VAL A CA 1
ATOM 565 C C . VAL A 1 74 ? -7.906 2.522 1.791 1.00 98.88 74 VAL A C 1
ATOM 567 O O . VAL A 1 74 ? -8.224 1.341 1.664 1.00 98.88 74 VAL A O 1
ATOM 570 N N . VAL A 1 75 ? -6.987 3.100 1.029 1.00 98.88 75 VAL A N 1
ATOM 571 C CA . VAL A 1 75 ? -6.190 2.427 0.008 1.00 98.88 75 VAL A CA 1
ATOM 572 C C . VAL A 1 75 ? -4.729 2.457 0.440 1.00 98.88 75 VAL A C 1
ATOM 574 O O . VAL A 1 75 ? -4.173 3.528 0.685 1.00 98.88 75 VAL A O 1
ATOM 577 N N . LEU A 1 76 ? -4.112 1.283 0.537 1.00 98.88 76 LEU A N 1
ATOM 578 C CA . LEU A 1 76 ? -2.677 1.117 0.752 1.00 98.88 76 LEU A CA 1
ATOM 579 C C . LEU A 1 76 ? -2.037 0.705 -0.574 1.00 98.88 76 LEU A C 1
ATOM 581 O O . LEU A 1 76 ? -2.427 -0.307 -1.153 1.00 98.88 76 LEU A O 1
ATOM 585 N N . SER A 1 77 ? -1.080 1.480 -1.066 1.00 98.62 77 SER A N 1
ATOM 586 C CA . SER A 1 77 ? -0.475 1.228 -2.375 1.00 98.62 77 SER A CA 1
ATOM 587 C C . SER A 1 77 ? 1.007 1.554 -2.348 1.00 98.62 77 SER A C 1
ATOM 589 O O . SER A 1 77 ? 1.383 2.682 -2.039 1.00 98.62 77 SER A O 1
ATOM 591 N N . ASP A 1 78 ? 1.839 0.544 -2.586 1.00 98.31 78 ASP A N 1
ATOM 592 C CA . ASP A 1 78 ? 3.301 0.634 -2.548 1.00 98.31 78 ASP A CA 1
ATOM 593 C C . ASP A 1 78 ? 3.834 1.310 -1.262 1.00 98.31 78 ASP A C 1
ATOM 595 O O . ASP A 1 78 ? 4.682 2.204 -1.267 1.00 98.31 78 ASP A O 1
ATOM 599 N N . ILE A 1 79 ? 3.285 0.893 -0.113 1.00 98.75 79 ILE A N 1
ATOM 600 C CA . ILE A 1 79 ? 3.642 1.382 1.224 1.00 98.75 79 ILE A CA 1
ATOM 601 C C . ILE A 1 79 ? 3.822 0.226 2.207 1.00 98.75 79 ILE A C 1
ATOM 603 O O . ILE A 1 79 ? 2.874 -0.462 2.579 1.00 98.75 79 ILE A O 1
ATOM 607 N N . GLY A 1 80 ? 5.044 0.047 2.709 1.00 98.69 80 GLY A N 1
ATOM 608 C CA . GLY A 1 80 ? 5.339 -1.010 3.675 1.00 98.69 80 GLY A CA 1
ATOM 609 C C . GLY A 1 80 ? 4.710 -0.775 5.049 1.00 98.69 80 GLY A C 1
ATOM 610 O O . GLY A 1 80 ? 4.606 0.357 5.530 1.00 98.69 80 GLY A O 1
ATOM 611 N N . ALA A 1 81 ? 4.403 -1.868 5.746 1.00 98.69 81 ALA A N 1
ATOM 612 C CA . ALA A 1 81 ? 3.840 -1.872 7.094 1.00 98.69 81 ALA A CA 1
ATOM 613 C C . ALA A 1 81 ? 4.694 -1.075 8.101 1.00 98.69 81 ALA A C 1
ATOM 615 O O . ALA A 1 81 ? 4.168 -0.449 9.024 1.00 98.69 81 ALA A O 1
ATOM 616 N N . ASN A 1 82 ? 6.016 -1.040 7.895 1.00 98.56 82 ASN A N 1
ATOM 617 C CA . ASN A 1 82 ? 6.949 -0.266 8.714 1.00 98.56 82 ASN A CA 1
ATOM 618 C C . ASN A 1 82 ? 6.601 1.228 8.760 1.00 98.56 82 ASN A C 1
ATOM 620 O O . ASN A 1 82 ? 6.682 1.816 9.835 1.00 98.56 82 ASN A O 1
ATOM 624 N N . THR A 1 83 ? 6.171 1.839 7.652 1.00 98.69 83 THR A N 1
ATOM 625 C CA . THR A 1 83 ? 5.788 3.263 7.620 1.00 98.69 83 THR A CA 1
ATOM 626 C C . THR A 1 83 ? 4.649 3.549 8.598 1.00 98.69 83 THR A C 1
ATOM 628 O O . THR A 1 83 ? 4.655 4.564 9.296 1.00 98.69 83 THR A O 1
ATOM 631 N N . LEU A 1 84 ? 3.699 2.618 8.716 1.00 98.62 84 LEU A N 1
ATOM 632 C CA . LEU A 1 84 ? 2.548 2.740 9.609 1.00 98.62 84 LEU A CA 1
ATOM 633 C C . LEU A 1 84 ? 2.869 2.318 11.053 1.00 98.62 84 LEU A C 1
ATOM 635 O O . LEU A 1 84 ? 2.266 2.838 11.990 1.00 98.62 84 LEU A O 1
ATOM 639 N N . LEU A 1 85 ? 3.841 1.436 11.274 1.00 98.44 85 LEU A N 1
ATOM 640 C CA . LEU A 1 85 ? 4.253 1.010 12.618 1.00 98.44 85 LEU A CA 1
ATOM 641 C C . LEU A 1 85 ? 5.253 1.967 13.283 1.00 98.44 85 LEU A C 1
ATOM 643 O O . LEU A 1 85 ? 5.200 2.166 14.493 1.00 98.44 85 LEU A O 1
ATOM 647 N N . LEU A 1 86 ? 6.156 2.564 12.508 1.00 98.31 86 LEU A N 1
ATOM 648 C CA . LEU A 1 86 ? 7.302 3.332 12.998 1.00 98.31 86 LEU A CA 1
ATOM 649 C C . LEU A 1 86 ? 7.047 4.838 12.890 1.00 98.31 86 LEU A C 1
ATOM 651 O O . LEU A 1 86 ? 7.752 5.560 12.178 1.00 98.31 86 LEU A O 1
ATOM 655 N N . HIS A 1 87 ? 6.031 5.318 13.614 1.00 98.38 87 HIS A N 1
ATOM 656 C CA . HIS A 1 87 ? 5.808 6.757 13.784 1.00 98.38 87 HIS A CA 1
ATOM 657 C C . HIS A 1 87 ? 7.084 7.421 14.345 1.00 98.38 87 HIS A C 1
ATOM 659 O O . HIS A 1 87 ? 7.760 6.794 15.167 1.00 98.38 87 HIS A O 1
ATOM 665 N N . PRO A 1 88 ? 7.435 8.672 13.972 1.00 98.00 88 PRO A N 1
ATOM 666 C CA . PRO A 1 88 ? 8.654 9.318 14.465 1.00 98.00 88 PRO A CA 1
ATOM 667 C C . PRO A 1 88 ? 8.759 9.350 15.995 1.00 98.00 88 PRO A C 1
ATOM 669 O O . PRO A 1 88 ? 9.842 9.151 16.534 1.00 98.00 88 PRO A O 1
ATOM 672 N N . ASP A 1 89 ? 7.640 9.504 16.707 1.00 98.31 89 ASP A N 1
ATOM 673 C CA . ASP A 1 89 ? 7.637 9.405 18.173 1.00 98.31 89 ASP A CA 1
ATOM 674 C C . ASP A 1 89 ? 8.057 8.017 18.679 1.00 98.31 89 ASP A C 1
ATOM 676 O O . ASP A 1 89 ? 8.804 7.939 19.648 1.00 98.31 89 ASP A O 1
ATOM 680 N N . THR A 1 90 ? 7.667 6.930 18.009 1.00 97.88 90 THR A N 1
ATOM 681 C CA . THR A 1 90 ? 8.104 5.568 18.356 1.00 97.88 90 THR A CA 1
ATOM 682 C C . THR A 1 90 ? 9.540 5.296 17.942 1.00 97.88 90 THR A C 1
ATOM 684 O O . THR A 1 90 ? 10.319 4.815 18.758 1.00 97.88 90 THR A O 1
ATOM 687 N N . TRP A 1 91 ? 9.906 5.599 16.697 1.00 97.25 91 TRP A N 1
ATOM 688 C CA . TRP A 1 91 ? 11.216 5.234 16.155 1.00 97.25 91 TRP A CA 1
ATOM 689 C C . TRP A 1 91 ? 12.350 6.155 16.621 1.00 97.25 91 TRP A C 1
ATOM 691 O O . TRP A 1 91 ? 13.416 5.673 16.987 1.00 97.25 91 TRP A O 1
ATOM 701 N N . VAL A 1 92 ? 12.133 7.473 16.619 1.00 97.50 92 VAL A N 1
ATOM 702 C CA . VAL A 1 92 ? 13.173 8.471 16.934 1.00 97.50 92 VAL A CA 1
ATOM 703 C C . VAL A 1 92 ? 13.175 8.827 18.417 1.00 97.50 92 VAL A C 1
ATOM 705 O O . VAL A 1 92 ? 14.231 9.085 18.991 1.00 97.50 92 VAL A O 1
ATOM 708 N N . HIS A 1 93 ? 11.999 8.867 19.046 1.00 97.88 93 HIS A N 1
ATOM 709 C CA . HIS A 1 93 ? 11.850 9.367 20.416 1.00 97.88 93 HIS A CA 1
ATOM 710 C C . HIS A 1 93 ? 11.510 8.284 21.447 1.00 97.88 93 HIS A C 1
ATOM 712 O O . HIS A 1 93 ? 11.355 8.617 22.622 1.00 97.88 93 HIS A O 1
ATOM 718 N N . SER A 1 94 ? 11.405 7.012 21.042 1.00 98.06 94 SER A N 1
ATOM 719 C CA . SER A 1 94 ? 11.071 5.876 21.918 1.00 98.06 94 SER A CA 1
ATOM 720 C C . SER A 1 94 ? 9.795 6.082 22.747 1.00 98.06 94 SER A C 1
ATOM 722 O O . SER A 1 94 ? 9.677 5.589 23.870 1.00 98.06 94 SER A O 1
ATOM 724 N N . LYS A 1 95 ? 8.826 6.829 22.211 1.00 98.44 95 LYS A N 1
ATOM 725 C CA . LYS A 1 95 ? 7.533 7.095 22.842 1.00 98.44 95 LYS A CA 1
ATOM 726 C C . LYS A 1 95 ? 6.467 6.129 22.315 1.00 98.44 95 LYS A C 1
ATOM 728 O O . LYS A 1 95 ? 6.428 5.851 21.112 1.00 98.44 95 LYS A O 1
ATOM 733 N N . PRO A 1 96 ? 5.560 5.648 23.180 1.00 98.00 96 PRO A N 1
ATOM 734 C CA . PRO A 1 96 ? 4.422 4.855 22.733 1.00 98.00 96 PRO A CA 1
ATOM 735 C C . PRO A 1 96 ? 3.527 5.642 21.766 1.00 98.00 96 PRO A C 1
ATOM 737 O O . PRO A 1 96 ? 3.153 6.777 22.056 1.00 98.00 96 PRO A O 1
ATOM 740 N N . THR A 1 97 ? 3.138 5.016 20.654 1.00 98.12 97 THR A N 1
ATOM 741 C CA . THR A 1 97 ? 2.068 5.490 19.760 1.00 98.12 97 THR A CA 1
ATOM 742 C C . THR A 1 97 ? 1.074 4.359 19.484 1.00 98.12 97 THR A C 1
ATOM 744 O O . THR A 1 97 ? 1.405 3.186 19.694 1.00 98.12 97 THR A O 1
ATOM 747 N N . PRO A 1 98 ? -0.143 4.660 18.996 1.00 97.62 98 PRO A N 1
ATOM 748 C CA . PRO A 1 98 ? -1.090 3.631 18.580 1.00 97.62 98 PRO A CA 1
ATOM 749 C C . PRO A 1 98 ? -0.513 2.715 17.493 1.00 97.62 98 PRO A C 1
ATOM 751 O O . PRO A 1 98 ? 0.202 3.158 16.593 1.00 97.62 98 PRO A O 1
ATOM 754 N N . ASN A 1 99 ? -0.864 1.426 17.537 1.00 98.56 99 ASN A N 1
ATOM 755 C CA . ASN A 1 99 ? -0.557 0.503 16.447 1.00 98.56 99 ASN A CA 1
ATOM 756 C C . ASN A 1 99 ? -1.573 0.713 15.314 1.00 98.56 99 ASN A C 1
ATOM 758 O O . ASN A 1 99 ? -2.697 0.210 15.376 1.00 98.56 99 ASN A O 1
ATOM 762 N N . ARG A 1 100 ? -1.167 1.445 14.274 1.00 98.50 100 ARG A N 1
ATOM 763 C CA . ARG A 1 100 ? -2.047 1.813 13.154 1.00 98.50 100 ARG A CA 1
ATOM 764 C C . ARG A 1 100 ? -2.510 0.620 12.309 1.00 98.50 100 ARG A C 1
ATOM 766 O O . ARG A 1 100 ? -3.577 0.696 11.714 1.00 98.50 100 ARG A O 1
ATOM 773 N N . LEU A 1 101 ? -1.793 -0.508 12.319 1.00 98.81 101 LEU A N 1
ATOM 774 C CA . LEU A 1 101 ? -2.266 -1.731 11.657 1.00 98.81 101 LEU A CA 1
ATOM 775 C C . LEU A 1 101 ? -3.442 -2.361 12.416 1.00 98.81 101 LEU A C 1
ATOM 777 O O . LEU A 1 101 ? -4.414 -2.776 11.793 1.00 98.81 101 LEU A O 1
ATOM 781 N N . ARG A 1 102 ? -3.391 -2.395 13.760 1.00 98.81 102 ARG A N 1
ATOM 782 C CA . ARG A 1 102 ? -4.543 -2.821 14.584 1.00 98.81 102 ARG A CA 1
ATOM 783 C C . ARG A 1 102 ? -5.732 -1.889 14.383 1.00 98.81 102 ARG A C 1
ATOM 785 O O . ARG A 1 102 ? -6.847 -2.366 14.231 1.00 98.81 102 ARG A O 1
ATOM 792 N N . LEU A 1 103 ? -5.472 -0.583 14.321 1.00 98.50 103 LEU A N 1
ATOM 793 C CA . LEU A 1 103 ? -6.509 0.411 14.064 1.00 98.50 103 LEU A CA 1
ATOM 794 C C . LEU A 1 103 ? -7.196 0.186 12.708 1.00 98.50 103 LEU A C 1
ATOM 796 O O . LEU A 1 103 ? -8.419 0.229 12.643 1.00 98.50 103 LEU A O 1
ATOM 800 N N . LEU A 1 104 ? -6.430 -0.112 11.651 1.00 98.75 104 LEU A N 1
ATOM 801 C CA . LEU A 1 104 ? -6.977 -0.453 10.334 1.00 98.75 104 LEU A CA 1
ATOM 802 C C . LEU A 1 104 ? -7.836 -1.717 10.368 1.00 98.75 104 LEU A C 1
ATOM 804 O O . LEU A 1 104 ? -8.947 -1.705 9.847 1.00 98.75 104 LEU A O 1
ATOM 808 N N . ARG A 1 105 ? -7.361 -2.785 11.017 1.00 98.81 105 ARG A N 1
ATOM 809 C CA . ARG A 1 105 ? -8.145 -4.013 11.212 1.00 98.81 105 ARG A CA 1
ATOM 810 C C . ARG A 1 105 ? -9.490 -3.720 11.879 1.00 98.81 105 ARG A C 1
ATOM 812 O O . ARG A 1 105 ? -10.527 -4.200 11.423 1.00 98.81 105 ARG A O 1
ATOM 819 N N . ASP A 1 106 ? -9.465 -2.940 12.956 1.00 98.75 106 ASP A N 1
ATOM 820 C CA . ASP A 1 106 ? -10.661 -2.613 13.731 1.00 98.75 106 ASP A CA 1
ATOM 821 C C . ASP A 1 106 ? -11.611 -1.713 12.925 1.00 98.75 106 ASP A C 1
ATOM 823 O O . ASP A 1 106 ? -12.822 -1.913 12.964 1.00 98.75 106 ASP A O 1
ATOM 827 N N . TYR A 1 107 ? -11.073 -0.787 12.125 1.00 98.81 107 TYR A N 1
ATOM 828 C CA . TYR A 1 107 ? -11.841 0.052 11.201 1.00 98.81 107 TYR A CA 1
ATOM 829 C C . TYR A 1 107 ? -12.563 -0.777 10.136 1.00 98.81 107 TYR A C 1
ATOM 831 O O . TYR A 1 107 ? -13.766 -0.607 9.938 1.00 98.81 107 TYR A O 1
ATOM 839 N N . VAL A 1 108 ? -11.865 -1.725 9.502 1.00 98.69 108 VAL A N 1
ATOM 840 C CA . VAL A 1 108 ? -12.480 -2.629 8.518 1.00 98.69 108 VAL A CA 1
ATOM 841 C C . VAL A 1 108 ? -13.538 -3.510 9.174 1.00 98.69 108 VAL A C 1
ATOM 843 O O . VAL A 1 108 ? -14.639 -3.659 8.651 1.00 98.69 108 VAL A O 1
ATOM 846 N N . SER A 1 109 ? -13.250 -4.026 10.370 1.00 98.06 109 SER A N 1
ATOM 847 C CA . SER A 1 109 ? -14.213 -4.819 11.147 1.00 98.06 109 SER A CA 1
ATOM 848 C C . SER A 1 109 ? -15.458 -4.012 11.542 1.00 98.06 109 SER A C 1
ATOM 850 O O . SER A 1 109 ? -16.532 -4.584 11.713 1.00 98.06 109 SER A O 1
ATOM 852 N N . GLY A 1 110 ? -15.330 -2.686 11.661 1.00 97.56 110 GLY A N 1
ATOM 853 C CA . GLY A 1 110 ? -16.427 -1.742 11.880 1.00 97.56 110 GLY A CA 1
ATOM 854 C C . GLY A 1 110 ? -17.190 -1.329 10.614 1.00 97.56 110 GLY A C 1
ATOM 855 O O . GLY A 1 110 ? -18.096 -0.503 10.710 1.00 97.56 110 GLY A O 1
ATOM 856 N N . GLY A 1 111 ? -16.853 -1.883 9.444 1.00 97.69 111 GLY A N 1
ATOM 857 C CA . GLY A 1 111 ? -17.517 -1.607 8.164 1.00 97.69 111 GLY A CA 1
ATOM 858 C C . GLY A 1 111 ? -16.775 -0.637 7.240 1.00 97.69 111 GLY A C 1
ATOM 859 O O . GLY A 1 111 ? -17.314 -0.270 6.197 1.00 97.69 111 GLY A O 1
ATOM 860 N N . GLY A 1 112 ? -15.558 -0.221 7.597 1.00 98.25 112 GLY A N 1
ATOM 861 C CA . GLY A 1 112 ? -14.692 0.572 6.729 1.00 98.25 112 GLY A CA 1
ATOM 862 C C . GLY A 1 112 ? -14.167 -0.219 5.526 1.00 98.25 112 GLY A C 1
ATOM 863 O O . GLY A 1 112 ? -13.866 -1.408 5.633 1.00 98.25 112 GLY A O 1
ATOM 864 N N . GLY A 1 113 ? -14.029 0.430 4.368 1.00 98.44 113 GLY A N 1
ATOM 865 C CA . GLY A 1 113 ? -13.443 -0.202 3.184 1.00 98.44 113 GLY A CA 1
ATOM 866 C C . GLY A 1 113 ? -11.914 -0.236 3.240 1.00 98.44 113 GLY A C 1
ATOM 867 O O . GLY A 1 113 ? -11.286 0.768 3.569 1.00 98.44 113 GLY A O 1
ATOM 868 N N . LEU A 1 114 ? -11.297 -1.356 2.860 1.00 98.75 114 LEU A N 1
ATOM 869 C CA . LEU A 1 114 ? -9.848 -1.452 2.666 1.00 98.75 114 LEU A CA 1
ATOM 870 C C . LEU A 1 114 ? -9.531 -2.027 1.289 1.00 98.75 114 LEU A C 1
ATOM 872 O O . LEU A 1 114 ? -10.066 -3.063 0.899 1.00 98.75 114 LEU A O 1
ATOM 876 N N . LEU A 1 115 ? -8.621 -1.363 0.585 1.00 98.62 115 LEU A N 1
ATOM 877 C CA . LEU A 1 115 ? -8.033 -1.822 -0.665 1.00 98.62 115 LEU A CA 1
ATOM 878 C C . LEU A 1 115 ? -6.510 -1.819 -0.532 1.00 98.62 115 LEU A C 1
ATOM 880 O O . LEU A 1 115 ? -5.932 -0.880 0.014 1.00 98.62 115 LEU A O 1
ATOM 884 N N . MET A 1 116 ? -5.861 -2.859 -1.048 1.00 98.81 116 MET A N 1
ATOM 885 C CA . MET A 1 116 ? -4.411 -2.899 -1.199 1.00 98.81 116 MET A CA 1
ATOM 886 C C . MET A 1 116 ? -4.074 -3.153 -2.665 1.00 98.81 116 MET A C 1
ATOM 888 O O . MET A 1 116 ? -4.481 -4.177 -3.211 1.00 98.81 116 MET A O 1
ATOM 892 N N . PHE A 1 117 ? -3.352 -2.230 -3.295 1.00 98.50 117 PHE A N 1
ATOM 893 C CA . PHE A 1 117 ? -2.786 -2.458 -4.624 1.00 98.50 117 PHE A CA 1
ATOM 894 C C . PHE A 1 117 ? -1.436 -3.163 -4.498 1.00 98.50 117 PHE A C 1
ATOM 896 O O . PHE A 1 117 ? -0.697 -2.922 -3.544 1.00 98.50 117 PHE A O 1
ATOM 903 N N . GLY A 1 118 ? -1.125 -4.048 -5.447 1.00 98.19 118 GLY A N 1
ATOM 904 C CA . GLY A 1 118 ? 0.173 -4.720 -5.523 1.00 98.19 118 GLY A CA 1
ATOM 905 C C . GLY A 1 118 ? 1.315 -3.758 -5.850 1.00 98.19 118 GLY A C 1
ATOM 906 O O . GLY A 1 118 ? 1.090 -2.657 -6.343 1.00 98.19 118 GLY A O 1
ATOM 907 N N . GLY A 1 119 ? 2.539 -4.176 -5.555 1.00 98.06 119 GLY A N 1
ATOM 908 C CA . GLY A 1 119 ? 3.740 -3.359 -5.683 1.00 98.06 119 GLY A CA 1
ATOM 909 C C . GLY A 1 119 ? 4.911 -3.954 -4.911 1.00 98.06 119 GLY A C 1
ATOM 910 O O . GLY A 1 119 ? 4.780 -4.952 -4.195 1.00 98.06 119 GLY A O 1
ATOM 911 N N . TYR A 1 120 ? 6.078 -3.330 -5.038 1.00 98.56 120 TYR A N 1
ATOM 912 C CA . TYR A 1 120 ? 7.283 -3.781 -4.341 1.00 98.56 120 TYR A CA 1
ATOM 913 C C . TYR A 1 120 ? 7.165 -3.590 -2.826 1.00 98.56 120 TYR A C 1
ATOM 915 O O . TYR A 1 120 ? 7.719 -4.382 -2.066 1.00 98.56 120 TYR A O 1
ATOM 923 N N . TYR A 1 121 ? 6.418 -2.585 -2.378 1.00 98.56 121 TYR A N 1
ATOM 924 C CA . TYR A 1 121 ? 6.111 -2.309 -0.980 1.00 98.56 121 TYR A CA 1
ATOM 925 C C . TYR A 1 121 ? 4.638 -2.577 -0.622 1.00 98.56 121 TYR A C 1
ATOM 927 O O . TYR A 1 121 ? 4.084 -1.928 0.260 1.00 98.56 121 TYR A O 1
ATOM 935 N N . SER A 1 122 ? 4.032 -3.604 -1.220 1.00 98.75 122 SER A N 1
ATOM 936 C CA . SER A 1 122 ? 2.714 -4.140 -0.841 1.00 98.75 122 SER A CA 1
ATOM 937 C C . SER A 1 122 ? 2.796 -5.626 -0.483 1.00 98.75 122 SER A C 1
ATOM 939 O O . SER A 1 122 ? 3.788 -6.277 -0.794 1.00 98.75 122 SER A O 1
ATOM 941 N N . PHE A 1 123 ? 1.773 -6.161 0.198 1.00 98.81 123 PHE A N 1
ATOM 942 C CA . PHE A 1 123 ? 1.730 -7.559 0.657 1.00 98.81 123 PHE A CA 1
ATOM 943 C C . PHE A 1 123 ? 3.020 -7.981 1.392 1.00 98.81 123 PHE A C 1
ATOM 945 O O . PHE A 1 123 ? 3.353 -7.413 2.440 1.00 98.81 123 PHE A O 1
ATOM 952 N N . GLN A 1 124 ? 3.771 -8.959 0.892 1.00 98.69 124 GLN A N 1
ATOM 953 C CA . GLN A 1 124 ? 5.088 -9.282 1.426 1.00 98.69 124 GLN A CA 1
ATOM 954 C C . GLN A 1 124 ? 6.195 -8.461 0.749 1.00 98.69 124 GLN A C 1
ATOM 956 O O . GLN A 1 124 ? 7.060 -7.927 1.458 1.00 98.69 124 GLN A O 1
ATOM 961 N N . GLY A 1 125 ? 6.114 -8.277 -0.568 1.00 98.75 125 GLY A N 1
ATOM 962 C CA . GLY A 1 125 ? 6.905 -7.333 -1.352 1.00 98.75 125 GLY A CA 1
ATOM 963 C C . GLY A 1 125 ? 8.364 -7.738 -1.569 1.00 98.75 125 GLY A C 1
ATOM 96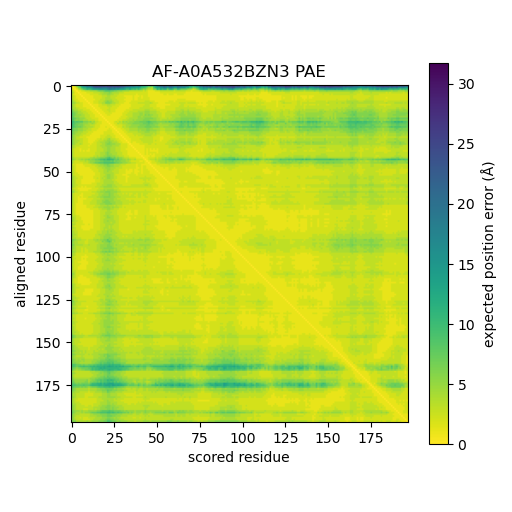4 O O . GLY A 1 125 ? 8.826 -8.782 -1.100 1.00 98.75 125 GLY A O 1
ATOM 965 N N . ILE A 1 126 ? 9.124 -6.863 -2.236 1.00 98.62 126 ILE A N 1
ATOM 966 C CA . ILE A 1 126 ? 10.539 -7.081 -2.564 1.00 98.62 126 ILE A CA 1
ATOM 967 C C . ILE A 1 126 ? 11.360 -7.392 -1.311 1.00 98.62 126 ILE A C 1
ATOM 969 O O . ILE A 1 126 ? 11.291 -6.678 -0.307 1.00 98.62 126 ILE A O 1
ATOM 973 N N . ASN A 1 127 ? 12.143 -8.470 -1.349 1.00 98.06 127 ASN A N 1
ATOM 974 C CA . ASN A 1 127 ? 12.930 -8.988 -0.224 1.00 98.06 127 ASN A CA 1
ATOM 975 C C . ASN A 1 127 ? 12.108 -9.274 1.053 1.00 98.06 127 ASN A C 1
ATOM 977 O O . ASN A 1 127 ? 12.667 -9.360 2.150 1.00 98.06 127 ASN A O 1
ATOM 981 N N . GLY A 1 128 ? 10.780 -9.374 0.947 1.00 97.88 128 GLY A N 1
ATOM 982 C CA . GLY A 1 128 ? 9.883 -9.407 2.096 1.00 97.88 128 GLY A CA 1
ATOM 983 C C . GLY A 1 128 ? 9.888 -8.115 2.917 1.00 97.88 128 GLY A C 1
ATOM 984 O O . GLY A 1 128 ? 9.770 -8.174 4.144 1.00 97.88 128 GLY A O 1
ATOM 985 N N . GLY A 1 129 ? 10.113 -6.967 2.270 1.00 98.12 129 GLY A N 1
ATOM 986 C CA . GLY A 1 129 ? 10.284 -5.652 2.889 1.00 98.12 129 GLY A CA 1
ATOM 987 C C . GLY A 1 129 ? 8.984 -4.905 3.206 1.00 98.12 129 GLY A C 1
ATOM 988 O O . GLY A 1 129 ? 8.983 -4.089 4.133 1.00 98.12 129 GLY A O 1
ATOM 989 N N . ALA A 1 130 ? 7.879 -5.207 2.511 1.00 98.62 130 ALA A N 1
ATOM 990 C CA . ALA A 1 130 ? 6.566 -4.613 2.788 1.00 98.62 130 ALA A CA 1
ATOM 991 C C . ALA A 1 130 ? 5.981 -5.126 4.110 1.00 98.62 130 ALA A C 1
ATOM 993 O O . ALA A 1 130 ? 5.450 -4.343 4.899 1.00 98.62 130 ALA A O 1
ATOM 994 N N . ARG A 1 131 ? 6.186 -6.421 4.392 1.00 98.12 131 ARG A N 1
ATOM 995 C CA . ARG A 1 131 ? 5.964 -7.070 5.698 1.00 98.12 131 ARG A CA 1
ATOM 996 C C .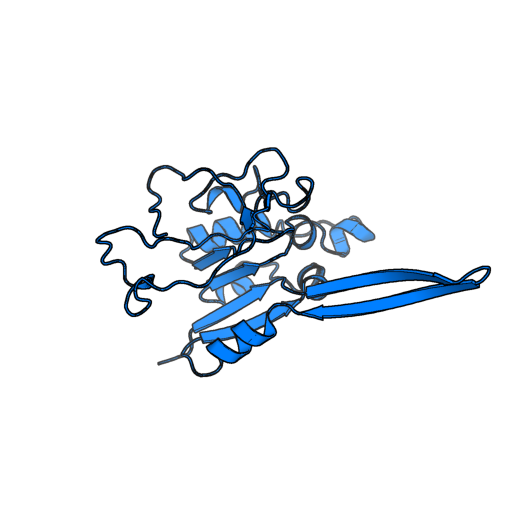 ARG A 1 131 ? 4.526 -7.029 6.218 1.00 98.12 131 ARG A C 1
ATOM 998 O O . ARG A 1 131 ? 4.327 -6.845 7.419 1.00 98.12 131 ARG A O 1
ATOM 1005 N N . TYR A 1 132 ? 3.528 -7.244 5.364 1.00 98.81 132 TYR A N 1
ATOM 1006 C CA . TYR A 1 132 ? 2.146 -7.381 5.834 1.00 98.81 132 TYR A CA 1
ATOM 1007 C C . TYR A 1 132 ? 1.803 -8.774 6.370 1.00 98.81 132 TYR A C 1
ATOM 1009 O O . TYR A 1 132 ? 0.854 -8.882 7.149 1.00 98.81 132 TYR A O 1
ATOM 1017 N N . ARG A 1 133 ? 2.580 -9.825 6.069 1.00 98.56 133 ARG A N 1
ATOM 1018 C CA . ARG A 1 133 ? 2.329 -11.152 6.645 1.00 98.56 133 ARG A CA 1
ATOM 1019 C C . ARG A 1 133 ? 2.351 -11.133 8.178 1.00 98.56 133 ARG A C 1
ATOM 1021 O O . ARG A 1 133 ? 3.273 -10.599 8.796 1.00 98.56 133 ARG A O 1
ATOM 1028 N N . LYS A 1 134 ? 1.378 -11.805 8.795 1.00 97.69 134 LYS A N 1
ATOM 1029 C CA . LYS A 1 134 ? 1.115 -11.889 10.240 1.00 97.69 134 LYS A CA 1
ATOM 1030 C C . LYS A 1 134 ? 0.928 -10.524 10.905 1.00 97.69 134 LYS A C 1
ATOM 1032 O O . LYS A 1 134 ? 1.192 -10.370 12.100 1.00 97.69 134 LYS A O 1
ATOM 1037 N N . THR A 1 135 ? 0.486 -9.528 10.144 1.00 98.75 135 THR A N 1
ATOM 1038 C CA . THR A 1 135 ? 0.064 -8.238 10.691 1.00 98.75 135 THR A CA 1
ATOM 1039 C C . THR A 1 135 ? -1.456 -8.190 10.835 1.00 98.75 135 THR A C 1
ATOM 1041 O O . THR A 1 135 ? -2.157 -8.885 10.107 1.00 98.75 135 THR A O 1
ATOM 1044 N N . PRO A 1 136 ? -1.994 -7.315 11.703 1.00 98.75 136 PRO A N 1
ATOM 1045 C CA . PRO A 1 136 ? -3.441 -7.139 11.815 1.00 98.75 136 PRO A CA 1
ATOM 1046 C C . PRO A 1 136 ? -4.130 -6.736 10.503 1.00 98.75 136 PRO A C 1
ATOM 1048 O O . PRO A 1 136 ? -5.310 -7.010 10.329 1.00 98.75 136 PRO A O 1
ATOM 1051 N N . VAL A 1 137 ? -3.414 -6.082 9.580 1.00 98.75 137 VAL A N 1
ATOM 1052 C CA . VAL A 1 137 ? -3.957 -5.761 8.252 1.00 98.75 137 VAL A CA 1
ATOM 1053 C C . VAL A 1 137 ? -4.152 -7.028 7.426 1.00 98.75 137 VAL A C 1
ATOM 1055 O O . VAL A 1 137 ? -5.186 -7.153 6.781 1.00 98.75 137 VAL A O 1
ATOM 1058 N N . GLU A 1 138 ? -3.224 -7.992 7.478 1.00 98.62 138 GLU A N 1
ATOM 1059 C CA . GLU A 1 138 ? -3.415 -9.266 6.778 1.00 98.62 138 GLU A CA 1
ATOM 1060 C C . GLU A 1 138 ? -4.686 -9.962 7.251 1.00 98.62 138 GLU A C 1
ATOM 1062 O O . GLU A 1 138 ? -5.391 -10.480 6.398 1.00 98.62 138 GLU A O 1
ATOM 1067 N N . ASP A 1 139 ? -5.037 -9.917 8.543 1.00 98.25 139 ASP A N 1
ATOM 1068 C CA . ASP A 1 139 ? -6.255 -10.554 9.077 1.00 98.25 139 ASP A CA 1
ATOM 1069 C C . ASP A 1 139 ? -7.520 -10.158 8.292 1.00 98.25 139 ASP A C 1
ATOM 1071 O O . ASP A 1 139 ? -8.370 -11.014 8.042 1.00 98.25 139 ASP A O 1
ATOM 1075 N N . VAL A 1 140 ? -7.608 -8.898 7.851 1.00 98.31 140 VAL A N 1
ATOM 1076 C CA . VAL A 1 140 ? -8.766 -8.334 7.132 1.00 98.31 140 VAL A CA 1
ATOM 1077 C C . VAL A 1 140 ? -8.604 -8.284 5.611 1.00 98.31 140 VAL A C 1
ATOM 1079 O O . VAL A 1 140 ? -9.569 -7.985 4.912 1.00 98.31 140 VAL A O 1
ATOM 1082 N N . LEU A 1 141 ? -7.424 -8.601 5.071 1.00 98.50 141 LEU A N 1
ATOM 1083 C CA . LEU A 1 141 ? -7.269 -8.814 3.631 1.00 98.50 141 LEU A CA 1
ATOM 1084 C C . LEU A 1 141 ? -7.918 -10.148 3.215 1.00 98.50 141 LEU A C 1
ATOM 1086 O O . LEU A 1 141 ? -7.844 -11.120 3.973 1.00 98.50 141 LEU A O 1
ATOM 1090 N N . PRO A 1 142 ? -8.490 -10.252 1.998 1.00 98.50 142 PRO A N 1
ATOM 1091 C CA . PRO A 1 142 ? -9.089 -11.489 1.478 1.00 98.50 142 PRO A CA 1
ATOM 1092 C C . PRO A 1 142 ? -8.053 -12.539 1.028 1.00 98.50 142 PRO A C 1
ATOM 1094 O O . PRO A 1 142 ? -8.404 -13.563 0.442 1.00 98.50 142 PRO A O 1
ATOM 1097 N N . VAL A 1 143 ? -6.769 -12.293 1.286 1.00 98.75 143 VAL A N 1
ATOM 1098 C CA . VAL A 1 143 ? -5.642 -13.139 0.888 1.00 98.75 143 VAL A CA 1
ATOM 1099 C C . VAL A 1 143 ? -4.627 -13.246 2.027 1.00 98.75 143 VAL A C 1
ATOM 1101 O O . VAL A 1 143 ? -4.559 -12.375 2.894 1.00 98.75 143 VAL A O 1
ATOM 1104 N N . ASN A 1 144 ? -3.841 -14.316 2.026 1.00 98.69 144 ASN A N 1
ATOM 1105 C CA . ASN A 1 144 ? -2.660 -14.492 2.863 1.00 98.69 144 ASN A CA 1
ATOM 1106 C C . ASN A 1 144 ? -1.409 -14.125 2.058 1.00 98.69 144 ASN A C 1
ATOM 1108 O O . ASN A 1 144 ? -1.261 -14.545 0.906 1.00 98.69 144 ASN A O 1
ATOM 1112 N N . CYS A 1 145 ? -0.501 -13.387 2.686 1.00 98.62 145 CYS A N 1
ATOM 1113 C CA . CYS A 1 145 ? 0.805 -13.042 2.141 1.00 98.62 145 CYS A CA 1
ATOM 1114 C C . CYS A 1 145 ? 1.781 -14.219 2.313 1.00 98.62 145 CYS A C 1
ATOM 1116 O O . CYS A 1 145 ? 1.732 -14.963 3.304 1.00 98.62 145 CYS A O 1
ATOM 1118 N N . LEU A 1 146 ? 2.722 -14.366 1.380 1.00 98.44 146 LEU A N 1
ATOM 1119 C CA . LEU A 1 146 ? 3.803 -15.345 1.503 1.00 98.44 146 LEU A CA 1
ATOM 1120 C C . LEU A 1 146 ? 4.792 -14.957 2.611 1.00 98.44 146 LEU A C 1
ATOM 1122 O O . LEU A 1 146 ? 4.813 -13.837 3.115 1.00 98.44 146 LEU A O 1
ATOM 1126 N N . ALA A 1 147 ? 5.621 -15.910 3.043 1.00 97.81 147 ALA A N 1
ATOM 1127 C CA . ALA A 1 147 ? 6.620 -15.680 4.094 1.00 97.81 147 ALA A CA 1
ATOM 1128 C C . ALA A 1 147 ? 7.924 -15.031 3.599 1.00 97.81 147 ALA A C 1
ATOM 1130 O O . ALA A 1 147 ? 8.792 -14.720 4.415 1.00 97.81 147 ALA A O 1
ATOM 1131 N N . TYR A 1 148 ? 8.060 -14.864 2.289 1.00 97.94 148 TYR A N 1
ATOM 1132 C CA . TYR A 1 148 ? 9.258 -14.453 1.562 1.00 97.94 148 TYR A CA 1
ATOM 1133 C C . TYR A 1 148 ? 8.864 -13.488 0.432 1.00 97.94 148 TYR A C 1
ATOM 1135 O O . TYR A 1 148 ? 7.686 -13.185 0.292 1.00 97.94 148 TYR A O 1
ATOM 1143 N N . ASP A 1 149 ? 9.839 -12.984 -0.328 1.00 98.62 149 ASP A N 1
ATOM 1144 C CA . ASP A 1 149 ? 9.590 -12.107 -1.485 1.00 98.62 149 ASP A CA 1
ATOM 1145 C C . ASP A 1 149 ? 8.514 -12.701 -2.405 1.00 98.62 149 ASP A C 1
ATOM 1147 O O . ASP A 1 149 ? 8.681 -13.810 -2.905 1.00 98.62 149 ASP A O 1
ATOM 1151 N N . ASP A 1 150 ? 7.402 -11.990 -2.567 1.00 98.69 150 ASP A N 1
ATOM 1152 C CA . ASP A 1 150 ? 6.217 -12.484 -3.268 1.00 98.69 150 ASP A CA 1
ATOM 1153 C C . ASP A 1 150 ? 6.090 -11.941 -4.691 1.00 98.69 150 ASP A C 1
ATOM 1155 O O . ASP A 1 150 ? 5.043 -12.090 -5.314 1.00 98.69 150 ASP A O 1
ATOM 1159 N N . ARG A 1 151 ? 7.131 -11.304 -5.231 1.00 98.75 151 ARG A N 1
ATOM 1160 C CA . ARG A 1 151 ? 7.076 -10.788 -6.597 1.00 98.75 151 ARG A CA 1
ATOM 1161 C C . ARG A 1 151 ? 7.130 -11.920 -7.609 1.00 98.75 151 ARG A C 1
ATOM 1163 O O . ARG A 1 151 ? 8.051 -12.738 -7.611 1.00 98.75 151 ARG A O 1
ATOM 1170 N N . VAL A 1 152 ? 6.196 -11.874 -8.546 1.00 98.62 152 VAL A N 1
ATOM 1171 C CA . VAL A 1 152 ? 6.276 -12.583 -9.817 1.00 98.62 152 VAL A CA 1
ATOM 1172 C C . VAL A 1 152 ? 6.605 -11.546 -10.879 1.00 98.62 152 VAL A C 1
ATOM 1174 O O . VAL A 1 152 ? 5.758 -10.736 -11.250 1.00 98.62 152 VAL A O 1
ATOM 1177 N N . GLU A 1 153 ? 7.856 -11.549 -11.329 1.00 98.44 153 GLU A N 1
ATOM 1178 C CA . GLU A 1 153 ? 8.326 -10.684 -12.412 1.00 98.44 153 GLU A CA 1
ATOM 1179 C C . GLU A 1 153 ? 8.009 -11.345 -13.754 1.00 98.44 153 GLU A C 1
ATOM 1181 O O . GLU A 1 153 ? 8.399 -12.491 -13.987 1.00 98.44 153 GLU A O 1
ATOM 1186 N N . VAL A 1 154 ? 7.318 -10.628 -14.640 1.00 98.31 154 VAL A N 1
ATOM 1187 C CA . VAL A 1 154 ? 6.911 -11.125 -15.960 1.00 98.31 154 VAL A CA 1
ATOM 1188 C C . VAL A 1 154 ? 7.356 -10.118 -17.026 1.00 98.31 154 VAL A C 1
ATOM 1190 O O . VAL A 1 154 ? 6.532 -9.371 -17.560 1.00 98.31 154 VAL A O 1
ATOM 1193 N N . PRO A 1 155 ? 8.665 -10.025 -17.327 1.00 98.00 155 PRO A N 1
ATOM 1194 C CA . PRO A 1 155 ? 9.190 -9.038 -18.272 1.00 98.00 155 PRO A CA 1
ATOM 1195 C C . PRO A 1 155 ? 8.659 -9.222 -19.702 1.00 98.00 155 PRO A C 1
ATOM 1197 O O . PRO A 1 155 ? 8.593 -8.252 -20.456 1.00 98.00 155 PRO A O 1
ATOM 1200 N N . GLU A 1 156 ? 8.259 -10.436 -20.084 1.00 98.06 156 GLU A N 1
ATOM 1201 C CA . GLU A 1 156 ? 7.567 -10.736 -21.344 1.00 98.06 156 GLU A CA 1
ATOM 1202 C C . GLU A 1 156 ? 6.103 -10.264 -21.369 1.00 98.06 156 GLU A C 1
ATOM 1204 O O . GLU A 1 156 ? 5.478 -10.235 -22.430 1.00 98.06 156 GLU A O 1
ATOM 1209 N N . GLY A 1 157 ? 5.579 -9.858 -20.213 1.00 98.19 157 GLY A N 1
ATOM 1210 C CA . GLY A 1 157 ? 4.206 -9.435 -20.010 1.00 98.19 157 GLY A CA 1
ATOM 1211 C C . GLY A 1 157 ? 3.220 -10.590 -19.840 1.00 98.19 157 GLY A C 1
ATOM 1212 O O . GLY A 1 157 ? 3.375 -11.681 -20.387 1.00 98.19 157 GLY A O 1
ATOM 1213 N N . PHE A 1 158 ? 2.149 -10.323 -19.099 1.00 97.56 158 PHE A N 1
ATOM 1214 C CA . PHE A 1 158 ? 0.954 -11.161 -19.064 1.00 97.56 158 PHE A CA 1
ATOM 1215 C C . PHE A 1 158 ? -0.303 -10.293 -19.127 1.00 97.56 158 PHE A C 1
ATOM 1217 O O . PHE A 1 158 ? -0.275 -9.109 -18.795 1.00 97.56 158 PHE A O 1
ATOM 1224 N N . VAL A 1 159 ? -1.414 -10.888 -19.552 1.00 97.12 159 VAL A N 1
ATOM 1225 C CA . VAL A 1 159 ? -2.724 -10.229 -19.584 1.00 97.12 159 VAL A CA 1
ATOM 1226 C C . VAL A 1 159 ? -3.599 -10.870 -18.507 1.00 97.12 159 VAL A C 1
ATOM 1228 O O . VAL A 1 159 ? -3.830 -12.081 -18.583 1.00 97.12 159 VAL A O 1
ATOM 1231 N N . PRO A 1 160 ? -4.078 -10.113 -17.502 1.00 95.50 160 PRO A N 1
ATOM 1232 C CA . PRO A 1 160 ? -5.038 -10.636 -16.538 1.00 95.50 160 PRO A CA 1
ATOM 1233 C C . PRO A 1 160 ? -6.335 -11.038 -17.241 1.00 95.50 160 PRO A C 1
ATOM 1235 O O . PRO A 1 160 ? -6.783 -10.366 -18.172 1.00 95.50 160 PRO A O 1
ATOM 1238 N N . VAL A 1 161 ? -6.956 -12.124 -16.786 1.00 93.62 161 VAL A N 1
ATOM 1239 C CA . VAL A 1 161 ? -8.182 -12.647 -17.395 1.00 93.62 161 VAL A CA 1
ATOM 1240 C C . VAL A 1 161 ? -9.316 -12.519 -16.384 1.00 93.62 161 VAL A C 1
ATOM 1242 O O . VAL A 1 161 ? -9.280 -13.204 -15.364 1.00 93.62 161 VAL A O 1
ATOM 1245 N N . PRO A 1 162 ? -10.355 -11.703 -16.645 1.00 93.31 162 PRO A N 1
ATOM 1246 C CA . PRO A 1 162 ? -11.487 -11.620 -15.734 1.00 93.31 162 PRO A CA 1
ATOM 1247 C C . PRO A 1 162 ? -12.153 -12.991 -15.584 1.00 93.31 162 PRO A C 1
ATOM 1249 O O . PRO A 1 162 ? -12.278 -13.750 -16.551 1.00 93.31 162 PRO A O 1
ATOM 1252 N N . LYS A 1 163 ? -12.631 -13.295 -14.375 1.00 91.44 163 LYS A N 1
ATOM 1253 C CA . LYS A 1 163 ? -13.300 -14.556 -14.050 1.00 91.44 163 LYS A CA 1
ATOM 1254 C C . LYS A 1 163 ? -14.436 -14.827 -15.049 1.00 91.44 163 LYS A C 1
ATOM 1256 O O . LYS A 1 163 ? -15.409 -14.060 -15.084 1.00 91.44 163 LYS A O 1
ATOM 1261 N N . PRO A 1 164 ? -14.357 -15.919 -15.835 1.00 87.56 164 PRO A N 1
ATOM 1262 C CA . PRO A 1 164 ? -15.345 -16.211 -16.864 1.00 87.56 164 PRO A CA 1
ATOM 1263 C C . PRO A 1 164 ? -16.767 -16.280 -16.302 1.00 87.56 164 PRO A C 1
ATOM 1265 O O . PRO A 1 164 ? -17.020 -16.942 -15.296 1.00 87.56 164 PRO A O 1
ATOM 1268 N N . GLY A 1 165 ? -17.702 -15.588 -16.957 1.00 86.00 165 GLY A N 1
ATOM 1269 C CA . GLY A 1 165 ? -19.116 -15.574 -16.569 1.00 86.00 165 GLY A CA 1
ATOM 1270 C C . GLY A 1 165 ? -19.438 -14.808 -15.279 1.00 86.00 165 GLY A C 1
ATOM 1271 O O . GLY A 1 165 ? -20.575 -14.877 -14.816 1.00 86.00 165 GLY A O 1
ATOM 1272 N N . SER A 1 166 ? -18.483 -14.077 -14.691 1.00 89.00 166 SER A N 1
ATOM 1273 C CA . SER A 1 166 ? -18.738 -13.273 -13.494 1.00 89.00 166 SER A CA 1
ATOM 1274 C C . SER A 1 166 ? -19.673 -12.096 -13.789 1.00 89.00 166 SER A C 1
ATOM 1276 O O . SER A 1 166 ? -19.435 -11.297 -14.693 1.00 89.00 166 SER A O 1
ATOM 1278 N N . SER A 1 167 ? -20.727 -11.954 -12.982 1.00 91.06 167 SER A N 1
ATOM 1279 C CA . SER A 1 167 ? -21.630 -10.796 -12.993 1.00 91.06 167 SER A CA 1
ATOM 1280 C C . SER A 1 167 ? -21.258 -9.746 -11.938 1.00 91.06 167 SER A C 1
ATOM 1282 O O . SER A 1 167 ? -22.091 -8.904 -11.587 1.00 91.06 167 SER A O 1
ATOM 1284 N N . HIS A 1 168 ? -20.044 -9.820 -11.379 1.00 95.81 168 HIS A N 1
ATOM 1285 C CA . HIS A 1 168 ? -19.622 -8.962 -10.277 1.00 95.81 168 HIS A CA 1
ATOM 1286 C C . HIS A 1 168 ? -19.657 -7.474 -10.688 1.00 95.81 168 HIS A C 1
ATOM 1288 O O . HIS A 1 168 ? -19.124 -7.128 -11.746 1.00 95.81 168 HIS A O 1
ATOM 1294 N N . PRO A 1 169 ? -20.238 -6.562 -9.877 1.00 96.06 169 PRO A N 1
ATOM 1295 C CA . PRO A 1 169 ? -20.393 -5.153 -10.246 1.00 96.06 169 PRO A CA 1
ATOM 1296 C C . PRO A 1 169 ? -19.095 -4.442 -10.653 1.00 96.06 169 PRO A C 1
ATOM 1298 O O . PRO A 1 169 ? -19.137 -3.614 -11.555 1.00 96.06 169 PRO A O 1
ATOM 1301 N N . ILE A 1 170 ? -17.956 -4.797 -10.042 1.00 95.31 170 ILE A N 1
ATOM 1302 C CA . ILE A 1 170 ? -16.630 -4.229 -10.374 1.00 95.31 170 ILE A CA 1
ATOM 1303 C C . ILE A 1 170 ? -16.219 -4.527 -11.823 1.00 95.31 170 ILE A C 1
ATOM 1305 O O . ILE A 1 170 ? -15.575 -3.698 -12.452 1.00 95.31 170 ILE A O 1
ATOM 1309 N N . LEU A 1 171 ? -16.608 -5.682 -12.372 1.00 95.00 171 LEU A N 1
ATOM 1310 C CA . LEU A 1 171 ? -16.224 -6.089 -13.728 1.00 95.00 171 LEU A CA 1
ATOM 1311 C C . LEU A 1 171 ? -17.148 -5.506 -14.809 1.00 95.00 171 LEU A C 1
ATOM 1313 O O . LEU A 1 171 ? -16.905 -5.671 -16.007 1.00 95.00 171 LEU A O 1
ATOM 1317 N N . ARG A 1 172 ? -18.234 -4.828 -14.416 1.00 93.31 172 ARG A N 1
ATOM 1318 C CA . ARG A 1 172 ? -19.227 -4.303 -15.354 1.00 93.31 172 ARG A CA 1
ATOM 1319 C C . ARG A 1 172 ? -18.610 -3.216 -16.234 1.00 93.31 172 ARG A C 1
ATOM 1321 O O . ARG A 1 172 ? -18.192 -2.177 -15.745 1.00 93.31 172 ARG A O 1
ATOM 1328 N N . GLY A 1 173 ? -18.648 -3.433 -17.546 1.00 90.94 173 GLY A N 1
ATOM 1329 C CA . GLY A 1 173 ? -18.181 -2.457 -18.533 1.00 90.94 173 GLY A CA 1
ATOM 1330 C C . GLY A 1 173 ? -16.670 -2.462 -18.780 1.00 90.94 173 GLY A C 1
ATOM 1331 O O . GLY A 1 173 ? -16.237 -1.744 -19.672 1.00 90.94 173 GLY A O 1
ATOM 1332 N N . LEU A 1 174 ? -15.888 -3.288 -18.070 1.00 90.62 174 LEU A N 1
ATOM 1333 C CA . LEU A 1 174 ? -14.443 -3.427 -18.314 1.00 90.62 174 LEU A CA 1
ATOM 1334 C C . LEU A 1 174 ? -14.120 -4.263 -19.564 1.00 90.62 174 LEU A C 1
ATOM 1336 O O . LEU A 1 174 ? -13.025 -4.167 -20.103 1.00 90.62 174 LEU A O 1
ATOM 1340 N N . GLY A 1 175 ? -15.069 -5.076 -20.042 1.00 88.31 175 GLY A N 1
ATOM 1341 C CA . GLY A 1 175 ? -14.843 -5.976 -21.175 1.00 88.31 175 GLY A CA 1
ATOM 1342 C C . GLY A 1 175 ? -13.827 -7.081 -20.858 1.00 88.31 175 GLY A C 1
ATOM 1343 O O . GLY A 1 175 ? -13.586 -7.404 -19.695 1.00 88.31 175 GLY A O 1
ATOM 1344 N N . SER A 1 176 ? -13.264 -7.684 -21.908 1.00 85.94 176 SER A N 1
ATOM 1345 C CA . SER A 1 176 ? -12.269 -8.766 -21.816 1.00 85.94 176 SER A CA 1
ATOM 1346 C C . SER A 1 176 ? -10.880 -8.378 -22.328 1.00 85.94 176 SER A C 1
ATOM 1348 O O . SER A 1 176 ? -9.977 -9.204 -22.282 1.00 85.94 176 SER A O 1
ATOM 1350 N N . ASP A 1 177 ? -10.720 -7.162 -22.851 1.00 90.12 177 ASP A N 1
ATOM 1351 C CA . ASP A 1 177 ? -9.456 -6.664 -23.397 1.00 90.12 177 ASP A CA 1
ATOM 1352 C C . ASP A 1 177 ? -8.738 -5.842 -22.322 1.00 90.12 177 ASP A C 1
ATOM 1354 O O . ASP A 1 177 ? -8.963 -4.641 -22.173 1.00 90.12 177 ASP A O 1
ATOM 1358 N N . TRP A 1 178 ? -7.983 -6.536 -21.470 1.00 95.06 178 TRP A N 1
ATOM 1359 C CA . TRP A 1 178 ? -7.263 -5.936 -20.346 1.00 95.06 178 TRP A CA 1
ATOM 1360 C C . TRP A 1 178 ? -5.817 -5.610 -20.742 1.00 95.06 178 TRP A C 1
ATOM 1362 O O . TRP A 1 178 ? -5.238 -6.298 -21.586 1.00 95.06 178 TRP A O 1
ATOM 1372 N N . PRO A 1 179 ? -5.207 -4.569 -20.147 1.00 95.62 179 PRO A N 1
ATOM 1373 C CA . PRO A 1 179 ? -3.842 -4.185 -20.475 1.00 95.62 179 PRO A CA 1
ATOM 1374 C C . PRO A 1 179 ? -2.830 -5.246 -20.027 1.00 95.62 179 PRO A C 1
ATOM 1376 O O . PRO A 1 179 ? -3.046 -5.978 -19.061 1.00 95.62 179 PRO A O 1
ATOM 1379 N N . ILE A 1 180 ? -1.687 -5.271 -20.712 1.00 97.75 180 ILE A N 1
ATOM 1380 C CA . ILE A 1 180 ? -0.528 -6.066 -20.301 1.00 97.75 180 ILE A CA 1
ATOM 1381 C C . ILE A 1 180 ? 0.026 -5.506 -18.987 1.00 97.75 180 ILE A C 1
ATOM 1383 O O . ILE A 1 180 ? 0.232 -4.298 -18.857 1.00 97.75 180 ILE A O 1
ATOM 1387 N N . LEU A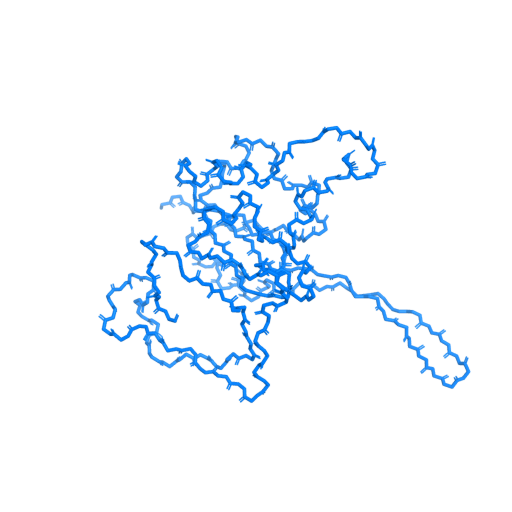 1 181 ? 0.317 -6.398 -18.044 1.00 97.94 181 LEU A N 1
ATOM 1388 C CA . LEU A 1 181 ? 1.063 -6.118 -16.822 1.00 97.94 181 LEU A CA 1
ATOM 1389 C C . LEU A 1 181 ? 2.416 -6.834 -16.860 1.00 97.94 181 LEU A C 1
ATOM 1391 O O . LEU A 1 181 ? 2.575 -7.850 -17.536 1.00 97.94 181 LEU A O 1
ATOM 1395 N N . LEU A 1 182 ? 3.391 -6.298 -16.124 1.00 98.50 182 LEU A N 1
ATOM 1396 C CA . LEU A 1 182 ? 4.779 -6.788 -16.116 1.00 98.50 182 LEU A CA 1
ATOM 1397 C C . LEU A 1 182 ? 5.163 -7.526 -14.827 1.00 98.50 182 LEU A C 1
ATOM 1399 O O . LEU A 1 182 ? 6.303 -7.949 -14.661 1.00 98.50 182 LEU A O 1
ATOM 1403 N N . GLY A 1 183 ? 4.216 -7.673 -13.907 1.00 98.25 183 GLY A N 1
ATOM 1404 C CA . GLY A 1 183 ? 4.406 -8.393 -12.659 1.00 98.25 183 GLY A CA 1
ATOM 1405 C C . GLY A 1 183 ? 3.233 -8.208 -11.706 1.00 98.25 183 GLY A C 1
ATOM 1406 O O . GLY A 1 183 ? 2.335 -7.399 -11.953 1.00 98.25 183 GLY A O 1
ATOM 1407 N N . PHE A 1 184 ? 3.228 -8.993 -10.637 1.00 98.62 184 PHE A N 1
ATOM 1408 C CA . PHE A 1 184 ? 2.224 -8.961 -9.572 1.00 98.62 184 PHE A CA 1
ATOM 1409 C C . PHE A 1 184 ? 2.784 -9.601 -8.294 1.00 98.62 184 PHE A C 1
ATOM 1411 O O . PHE A 1 184 ? 3.852 -10.213 -8.314 1.00 98.62 184 PHE A O 1
ATOM 1418 N N . ASN A 1 185 ? 2.065 -9.464 -7.178 1.00 98.75 185 ASN A N 1
ATOM 1419 C CA . ASN A 1 185 ? 2.386 -10.174 -5.941 1.00 98.75 185 ASN A CA 1
ATOM 1420 C C . ASN A 1 185 ? 1.639 -11.516 -5.898 1.00 98.75 185 ASN A C 1
ATOM 1422 O O . ASN A 1 185 ? 0.414 -11.554 -6.035 1.00 98.75 185 ASN A O 1
ATOM 1426 N N . GLU A 1 186 ? 2.360 -12.612 -5.685 1.00 98.62 186 GLU A N 1
ATOM 1427 C CA . GLU A 1 186 ? 1.793 -13.928 -5.412 1.00 98.62 186 GLU A CA 1
ATOM 1428 C C . GLU A 1 186 ? 1.177 -13.955 -4.007 1.00 98.62 186 GLU A C 1
ATOM 1430 O O . GLU A 1 186 ? 1.812 -13.638 -3.002 1.00 98.62 186 GLU A O 1
ATOM 1435 N N . VAL A 1 187 ? -0.086 -14.365 -3.924 1.00 98.56 187 VAL A N 1
ATOM 1436 C CA . VAL A 1 187 ? -0.841 -14.439 -2.671 1.00 98.56 187 VAL A CA 1
ATOM 1437 C C . VAL A 1 187 ? -1.702 -15.695 -2.653 1.00 98.56 187 VAL A C 1
ATOM 1439 O O . VAL A 1 187 ? -2.044 -16.253 -3.693 1.00 98.56 187 VAL A O 1
ATOM 1442 N N . THR A 1 188 ? -2.088 -16.151 -1.463 1.00 98.38 188 THR A N 1
ATOM 1443 C CA . THR A 1 188 ? -3.011 -17.286 -1.317 1.00 98.38 188 THR A CA 1
ATOM 1444 C C . THR A 1 188 ? -4.398 -16.789 -0.937 1.00 98.38 188 THR A C 1
ATOM 1446 O O . THR A 1 188 ? -4.549 -16.113 0.077 1.00 98.38 188 THR A O 1
ATOM 1449 N N . LEU A 1 189 ? -5.423 -17.143 -1.710 1.00 98.38 189 LEU A N 1
ATOM 1450 C CA . LEU A 1 189 ? -6.812 -16.800 -1.403 1.00 98.38 189 LEU A CA 1
ATOM 1451 C C . LEU A 1 189 ? -7.232 -17.345 -0.026 1.00 98.38 189 LEU A C 1
ATOM 1453 O O . LEU A 1 189 ? -6.900 -18.481 0.318 1.00 98.38 189 LEU A O 1
ATOM 1457 N N . LYS A 1 190 ? -7.964 -16.550 0.759 1.00 98.44 190 LYS A N 1
ATOM 1458 C CA . LYS A 1 190 ? -8.587 -17.028 2.002 1.00 98.44 190 LYS A CA 1
ATOM 1459 C C . LYS A 1 190 ? -9.946 -17.670 1.749 1.00 98.44 190 LYS A C 1
ATOM 1461 O O . LYS A 1 190 ? -10.647 -17.330 0.798 1.00 98.44 190 LYS A O 1
ATOM 1466 N N . ASP A 1 191 ? -10.353 -18.539 2.668 1.00 97.19 191 ASP A N 1
ATOM 1467 C CA . ASP A 1 191 ? -11.702 -19.099 2.673 1.00 97.19 191 ASP A CA 1
ATOM 1468 C C . ASP A 1 191 ? -12.758 -17.985 2.708 1.00 97.19 191 ASP A C 1
ATOM 1470 O O . ASP A 1 191 ? -12.661 -17.029 3.479 1.00 97.19 191 ASP A O 1
ATOM 1474 N N . GLY A 1 192 ? -13.772 -18.112 1.851 1.00 94.44 192 GLY A N 1
ATOM 1475 C CA . GLY A 1 192 ? -14.854 -17.133 1.726 1.00 94.44 192 GLY A CA 1
ATOM 1476 C C . GLY A 1 192 ? -14.521 -15.896 0.885 1.00 94.44 192 GLY A C 1
ATOM 1477 O O . GLY A 1 192 ? -15.420 -15.093 0.642 1.00 94.44 192 GLY A O 1
ATOM 1478 N N . ALA A 1 193 ? -13.283 -15.743 0.406 1.00 97.06 193 ALA A N 1
ATOM 1479 C CA . ALA A 1 193 ? -12.942 -14.711 -0.567 1.00 97.06 193 ALA A CA 1
ATOM 1480 C C . ALA A 1 193 ? -13.300 -15.139 -2.001 1.00 97.06 193 ALA A C 1
ATOM 1482 O O . ALA A 1 193 ? -13.307 -16.324 -2.341 1.00 97.06 193 ALA A O 1
ATOM 1483 N N . GLU A 1 194 ? -13.573 -14.159 -2.862 1.00 95.81 194 GLU A N 1
ATOM 1484 C CA . GLU A 1 194 ? -13.861 -14.374 -4.278 1.00 95.81 194 GLU A CA 1
ATOM 1485 C C . GLU A 1 194 ? -12.744 -13.787 -5.152 1.00 95.81 194 GLU A C 1
ATOM 1487 O O . GLU A 1 194 ? -12.425 -12.605 -5.057 1.00 95.81 194 GLU A O 1
ATOM 1492 N N . VAL A 1 195 ? -12.180 -14.608 -6.043 1.00 96.94 195 VAL A N 1
ATOM 1493 C CA . VAL A 1 195 ? -11.292 -14.144 -7.122 1.00 96.94 195 VAL A CA 1
ATOM 1494 C C . VAL A 1 195 ? -12.141 -13.581 -8.258 1.00 96.94 195 VAL A C 1
ATOM 1496 O O . VAL A 1 195 ? -13.089 -14.240 -8.694 1.00 96.94 195 VAL A O 1
ATOM 1499 N N . LEU A 1 196 ? -11.801 -12.385 -8.743 1.00 96.19 196 LEU A N 1
ATOM 1500 C CA . LEU A 1 196 ? -12.512 -11.711 -9.838 1.00 96.19 196 LEU A CA 1
ATOM 1501 C C . LEU A 1 196 ? -11.733 -11.682 -11.158 1.00 96.19 196 LEU A C 1
ATOM 1503 O O . LEU A 1 196 ? -12.372 -11.568 -12.202 1.00 96.19 196 LEU A O 1
ATOM 1507 N N . ALA A 1 197 ? -10.405 -11.765 -11.119 1.00 94.00 197 ALA A N 1
ATOM 1508 C CA . ALA A 1 197 ? -9.492 -11.774 -12.261 1.00 94.00 197 ALA A CA 1
ATOM 1509 C C . ALA A 1 197 ? -8.149 -12.387 -1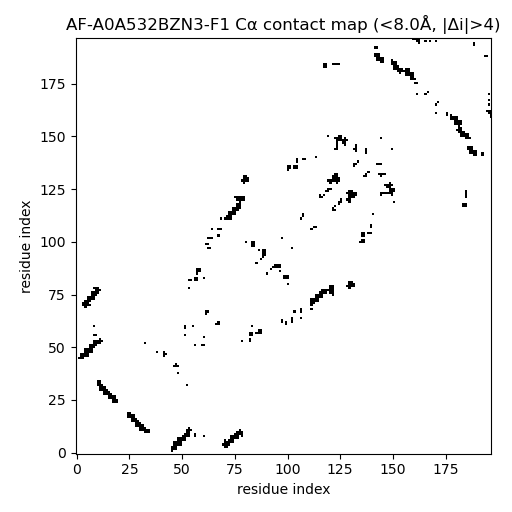1.841 1.00 94.00 197 ALA A C 1
ATOM 1511 O O . ALA A 1 197 ? -7.919 -12.439 -10.608 1.00 94.00 197 ALA A O 1
#

Sequence (197 aa):
MSKKKILLAGESWVSTATHIKGFDQFPTVTYHTGADELLGALKATDFDVTFMPAHEAQRGFPQTMEALSAYDAVVLSDIGANTLLLHPDTWVHSKPTPNRLRLLRDYVSGGGGLLMFGGYYSFQGINGGARYRKTPVEDVLPVNCLAYDDRVEVPEGFVPVPKPGSSHPILRGLGSDWPILLGFNEVTLKDGAEVLA

Mean predicted aligned error: 3.17 Å

Nearest PDB structures (foldseek):
  2gk3-assembly1_C  TM=9.700E-01  e=1.697E-20  Salmonella enterica subsp. enterica serovar Typhimurium str. LT2
  3soz-assembly1_C  TM=9.601E-01  e=1.160E-20  Salmonella enterica subsp. enterica serovar Typhimurium str. LT2
  4eum-assembly1_A  TM=3.948E-01  e=3.428E-01  Oceanicola granulosus HTCC2516
  4e69-assembly1_B  TM=3.861E-01  e=1.007E+00  Oceanicola granulosus HTCC2516
  5vug-assembly1_A-2  TM=3.663E-01  e=2.024E+00  Mycobacterium tuberculosis H37Rv

Secondary structure (DSSP, 8-state):
-PPEEEEEEE-EEEEEEEEEETTEEEEEEEEEES-HHHHHHHTTSSEEEEEEEHHHHHHHS--SHHHHTTSSEEEEES--HHHHH--HHHHTT------HHHHHHHHHHTT-EEEEE-STTSSS-GGG-S--TTSHHHHHSSEEEPSS--EEEEEEEE---PPTT---GGGTTT-S-PPPEEEEE-EEEPTT-----